Protein AF-A0A7S2BY23-F1 (afdb_monomer_lite)

Secondary structure (DSSP, 8-state):
-HHHHHHHHHHHHHHHHHHHHHHTS-HHHHHHHTT-HHHHHHHHHHHTSHHHHHHHHHHHHHHHHHHHHHHHHHHHHHH--SSPPHHHHHHHHHHHHHHHHHHHHHHHHHHHHHHTT-HHHHHHHHHHHHHHHHHHHHHHHHHHHS-TTGGGSHHHHHHHHHHHHHHHHHHHHHHHHH-HHHHHHHHHHHHHHHHHHHHHHHHHHHHHHHHHH-

Radius of gyration: 22.42 Å; chains: 1; bounding box: 50×39×71 Å

Sequence (214 aa):
NHTRDILLSRLSKLFDRMLPLIIQLPNLDIETTTDFSIVKTVIDSKLKEPLATLTVFLDIIASMVLLISFTVASTLMVSTHGKLSTYETLLVVIATFCNTYRLVREVLQAVAMYKMHLFEEWLIQNMLDVLSITTMFVWAEFATTYTSEQRQLKTYRILVVAATFLSWMTTIMLVRVLNKQFALFVMALLKIIEDLKYFLFVLILFMLMFGNAF

pLDDT: mean 75.9, std 16.11, range [42.0, 95.88]

Structure (mmCIF, N/CA/C/O backbone):
data_AF-A0A7S2BY23-F1
#
_entry.id   AF-A0A7S2BY23-F1
#
loop_
_atom_site.group_PDB
_atom_site.id
_atom_site.type_symbol
_atom_site.label_atom_id
_atom_site.label_alt_id
_atom_site.label_comp_id
_atom_site.label_asym_id
_atom_site.label_entity_id
_atom_site.label_seq_id
_atom_site.pdbx_PDB_ins_code
_atom_site.Cartn_x
_atom_site.Cartn_y
_atom_site.Cartn_z
_atom_site.occupancy
_atom_site.B_iso_or_equiv
_atom_site.auth_seq_id
_atom_site.auth_comp_id
_atom_site.auth_asym_id
_atom_site.auth_atom_id
_atom_site.pdbx_PDB_model_num
ATOM 1 N N . ASN A 1 1 ? -13.073 17.807 40.232 1.00 53.81 1 ASN A N 1
ATOM 2 C CA . ASN A 1 1 ? -12.075 17.265 39.281 1.00 53.81 1 ASN A CA 1
ATOM 3 C C . ASN A 1 1 ? -11.627 15.855 39.631 1.00 53.81 1 ASN A C 1
ATOM 5 O O . ASN A 1 1 ? -11.883 14.975 38.828 1.00 53.81 1 ASN A O 1
ATOM 9 N N . HIS A 1 2 ? -11.136 15.578 40.842 1.00 48.09 2 HIS A N 1
ATOM 10 C CA . HIS A 1 2 ? -10.595 14.254 41.190 1.00 48.09 2 HIS A CA 1
ATOM 11 C C . HIS A 1 2 ? -11.563 13.057 41.007 1.00 48.09 2 HIS A C 1
ATOM 13 O O . HIS A 1 2 ? -11.174 12.010 40.498 1.00 48.09 2 HIS A O 1
ATOM 19 N N . THR A 1 3 ? -12.850 13.219 41.330 1.00 50.47 3 THR A N 1
ATOM 20 C CA . THR A 1 3 ? -13.882 12.173 41.171 1.00 50.47 3 THR A CA 1
ATOM 21 C C . THR A 1 3 ? -14.214 11.867 39.706 1.00 50.47 3 THR A C 1
ATOM 23 O O . THR A 1 3 ? -14.548 10.734 39.364 1.00 50.47 3 THR A O 1
ATOM 26 N N . ARG A 1 4 ? -14.092 12.871 38.827 1.00 50.81 4 ARG A N 1
ATOM 27 C CA . ARG A 1 4 ? -14.321 12.744 37.381 1.00 50.81 4 ARG A CA 1
ATOM 28 C C . ARG A 1 4 ? -13.184 11.964 36.717 1.00 50.81 4 ARG A C 1
ATOM 30 O O . ARG A 1 4 ? -13.457 11.123 35.869 1.00 50.81 4 ARG A O 1
ATOM 37 N N . ASP A 1 5 ? -11.949 12.166 37.166 1.00 55.88 5 ASP A N 1
ATOM 38 C CA . ASP A 1 5 ? -10.774 11.456 36.643 1.00 55.88 5 ASP A CA 1
ATOM 39 C C . ASP A 1 5 ? -10.764 9.974 37.057 1.00 55.88 5 ASP A C 1
ATOM 41 O O . ASP A 1 5 ? -10.403 9.097 36.273 1.00 55.88 5 ASP A O 1
ATOM 45 N N . ILE A 1 6 ? -11.248 9.663 38.265 1.00 63.84 6 ILE A N 1
ATOM 46 C CA . ILE A 1 6 ? -11.412 8.278 38.739 1.00 63.84 6 ILE A CA 1
ATOM 47 C C . ILE A 1 6 ? -12.522 7.556 37.961 1.00 63.84 6 ILE A C 1
ATOM 49 O O . ILE A 1 6 ? -12.368 6.386 37.605 1.00 63.84 6 ILE A O 1
ATOM 53 N N . LEU A 1 7 ? -13.629 8.246 37.673 1.00 58.34 7 LEU A N 1
ATOM 54 C CA . LEU A 1 7 ? -14.704 7.711 36.835 1.00 58.34 7 LEU A CA 1
ATOM 55 C C . LEU A 1 7 ? -14.231 7.475 35.401 1.00 58.34 7 LEU A C 1
ATOM 57 O O . LEU A 1 7 ? -14.490 6.404 34.864 1.00 58.34 7 LEU A O 1
ATOM 61 N N . LEU A 1 8 ? -13.485 8.416 34.815 1.00 53.53 8 LEU A N 1
ATOM 62 C CA . LEU A 1 8 ? -12.905 8.275 33.478 1.00 53.53 8 LEU A CA 1
ATOM 63 C C . LEU A 1 8 ? -11.892 7.130 33.401 1.00 53.53 8 LEU A C 1
ATOM 65 O O . LEU A 1 8 ? -11.904 6.392 32.423 1.00 53.53 8 LEU A O 1
ATOM 69 N N . SER A 1 9 ? -11.067 6.908 34.430 1.00 58.88 9 SER A N 1
ATOM 70 C CA . SER A 1 9 ? -10.118 5.783 34.420 1.00 58.88 9 SER A CA 1
ATOM 71 C C . SER A 1 9 ? -10.810 4.424 34.585 1.00 58.88 9 SER A C 1
ATOM 73 O O . SER A 1 9 ? -10.415 3.447 33.946 1.00 58.88 9 SER A O 1
ATOM 75 N N . ARG A 1 10 ? -11.883 4.349 35.387 1.00 62.62 10 ARG A N 1
ATOM 76 C CA . ARG A 1 10 ? -12.713 3.138 35.509 1.00 62.62 10 ARG A CA 1
ATOM 77 C C . ARG A 1 10 ? -13.508 2.860 34.236 1.00 62.62 10 ARG A C 1
ATOM 79 O O . ARG A 1 10 ? -13.567 1.709 33.818 1.00 62.62 10 ARG A O 1
ATOM 86 N N . LEU A 1 11 ? -14.067 3.897 33.610 1.00 56.53 11 LEU A N 1
ATOM 87 C CA . LEU A 1 11 ? -14.742 3.807 32.314 1.00 56.53 11 LEU A CA 1
ATOM 88 C C . LEU A 1 11 ? -13.774 3.413 31.205 1.00 56.53 11 LEU A C 1
ATOM 90 O O . LEU A 1 11 ? -14.122 2.559 30.411 1.00 56.53 11 LEU A O 1
ATOM 94 N N . SER A 1 12 ? -12.557 3.957 31.194 1.00 56.94 12 SER A N 1
ATOM 95 C CA . SER A 1 12 ? -11.496 3.572 30.260 1.00 56.94 12 SER A CA 1
ATOM 96 C C . SER A 1 12 ? -11.160 2.084 30.386 1.00 56.94 12 SER A C 1
ATOM 98 O O . SER A 1 12 ? -11.221 1.362 29.401 1.00 56.94 12 SER A O 1
ATOM 100 N N . LYS A 1 13 ? -10.954 1.576 31.611 1.00 64.31 13 LYS A N 1
ATOM 101 C CA . LYS A 1 13 ? -10.717 0.138 31.845 1.00 64.31 13 LYS A CA 1
ATOM 102 C C . LYS A 1 13 ? -11.905 -0.746 31.465 1.00 64.31 13 LYS A C 1
ATOM 104 O O . LYS A 1 13 ? -11.706 -1.861 30.993 1.00 64.31 13 LYS A O 1
ATOM 109 N N . LEU A 1 14 ? -13.132 -0.284 31.701 1.00 60.44 14 LEU A N 1
ATOM 110 C CA . LEU A 1 14 ? -14.344 -0.983 31.267 1.00 60.44 14 LEU A CA 1
ATOM 111 C C . LEU A 1 14 ? -14.477 -0.961 29.743 1.00 60.44 14 LEU A C 1
ATOM 113 O O . LEU A 1 14 ? -14.855 -1.969 29.164 1.00 60.44 14 LEU A O 1
ATOM 117 N N . PHE A 1 15 ? -14.125 0.149 29.099 1.00 60.91 15 PHE A N 1
ATOM 118 C CA . PHE A 1 15 ? -14.150 0.305 27.652 1.00 60.91 15 PHE A CA 1
ATOM 119 C C . PHE A 1 15 ? -13.082 -0.552 26.981 1.00 60.91 15 PHE A C 1
ATOM 121 O O . PHE A 1 15 ? -13.408 -1.245 26.035 1.00 60.91 15 PHE A O 1
ATOM 128 N N . ASP A 1 16 ? -11.864 -0.625 27.521 1.00 58.56 16 ASP A N 1
ATOM 129 C CA . ASP A 1 16 ? -10.826 -1.551 27.047 1.00 58.56 16 ASP A CA 1
ATOM 130 C C . ASP A 1 16 ? -11.302 -3.019 27.152 1.00 58.56 16 ASP A C 1
ATOM 132 O O . ASP A 1 16 ? -10.957 -3.856 26.323 1.00 58.56 16 ASP A O 1
ATOM 136 N N . ARG A 1 17 ? -12.159 -3.330 28.139 1.00 57.03 17 ARG A N 1
ATOM 137 C CA . ARG A 1 17 ? -12.796 -4.649 28.305 1.00 57.03 17 ARG A CA 1
ATOM 138 C C . ARG A 1 17 ? -13.983 -4.884 27.365 1.00 57.03 17 ARG A C 1
ATOM 140 O O . ARG A 1 17 ? -14.282 -6.032 27.055 1.00 57.03 17 ARG A O 1
ATOM 147 N N . MET A 1 18 ? -14.670 -3.819 26.955 1.00 52.53 18 MET A N 1
ATOM 148 C CA . MET A 1 18 ? -15.825 -3.846 26.048 1.00 52.53 18 MET A CA 1
ATOM 149 C C . MET A 1 18 ? -15.437 -3.624 24.583 1.00 52.53 18 MET A C 1
ATOM 151 O O . MET A 1 18 ? -16.233 -3.923 23.703 1.00 52.53 18 MET A O 1
ATOM 155 N N . LEU A 1 19 ? -14.221 -3.149 24.307 1.00 53.38 19 LEU A N 1
ATOM 156 C CA . LEU A 1 19 ? -13.687 -2.905 22.969 1.00 53.38 19 LEU A CA 1
ATOM 157 C C . LEU A 1 19 ? -13.833 -4.127 22.047 1.00 53.38 19 LEU A C 1
ATOM 159 O O . LEU A 1 19 ? -14.316 -3.948 20.932 1.00 53.38 19 LEU A O 1
ATOM 163 N N . PRO A 1 20 ? -13.517 -5.361 22.498 1.00 49.81 20 PRO A N 1
ATOM 164 C CA . PRO A 1 20 ? -13.696 -6.555 21.675 1.00 49.81 20 PRO A CA 1
ATOM 165 C C . PRO A 1 20 ? -15.163 -6.785 21.300 1.00 49.81 20 PRO A C 1
ATOM 167 O O . PRO A 1 20 ? -15.467 -7.139 20.169 1.00 49.81 20 PRO A O 1
ATOM 170 N N . LEU A 1 21 ? -16.080 -6.517 22.236 1.00 50.97 21 LEU A N 1
ATOM 171 C CA . LEU A 1 21 ? -17.521 -6.682 22.039 1.00 50.97 21 LEU A CA 1
ATOM 172 C C . LEU A 1 21 ? -18.092 -5.611 21.101 1.00 50.97 21 LEU A C 1
ATOM 174 O O . LEU A 1 21 ? -18.963 -5.919 20.299 1.00 50.97 21 LEU A O 1
ATOM 178 N N . ILE A 1 22 ? -17.587 -4.373 21.176 1.00 54.81 22 ILE A N 1
ATOM 179 C CA . ILE A 1 22 ? -17.991 -3.253 20.309 1.00 54.81 22 ILE A CA 1
ATOM 180 C C . ILE A 1 22 ? -17.507 -3.462 18.868 1.00 54.81 22 ILE A C 1
ATOM 182 O O . ILE A 1 22 ? -18.231 -3.149 17.930 1.00 54.81 22 ILE A O 1
ATOM 186 N N . ILE A 1 23 ? -16.307 -4.020 18.683 1.00 49.91 23 ILE A N 1
ATOM 187 C CA . ILE A 1 23 ? -15.743 -4.319 17.356 1.00 49.91 23 ILE A CA 1
ATOM 188 C C . ILE A 1 23 ? -16.502 -5.464 16.662 1.00 49.91 23 ILE A C 1
ATOM 190 O O . ILE A 1 23 ? -16.568 -5.495 15.435 1.00 49.91 23 ILE A O 1
ATOM 194 N N . GLN A 1 24 ? -17.111 -6.370 17.433 1.00 50.22 24 GLN A N 1
ATOM 195 C CA . GLN A 1 24 ? -17.927 -7.476 16.920 1.00 50.22 24 GLN A CA 1
ATOM 196 C C . GLN A 1 24 ? -19.373 -7.084 16.572 1.00 50.22 24 GLN A C 1
ATOM 198 O O . GLN A 1 24 ? -20.107 -7.911 16.026 1.00 50.22 24 GLN A O 1
ATOM 203 N N . LEU A 1 25 ? -19.807 -5.848 16.853 1.00 48.41 25 LEU A N 1
ATOM 204 C CA . LEU A 1 25 ? -21.131 -5.393 16.431 1.00 48.41 25 LEU A CA 1
ATOM 205 C C . LEU A 1 25 ? -21.171 -5.180 14.905 1.00 48.41 25 LEU A C 1
ATOM 207 O O . LEU A 1 25 ? -20.254 -4.585 14.334 1.00 48.41 25 LEU A O 1
ATOM 211 N N . PRO A 1 26 ? -22.232 -5.646 14.221 1.00 44.97 26 PRO A N 1
ATOM 212 C CA . PRO A 1 26 ? -22.383 -5.464 12.782 1.00 44.97 26 PRO A CA 1
ATOM 213 C C . PRO A 1 26 ? -22.373 -3.974 12.413 1.00 44.97 26 PRO A C 1
ATOM 215 O O . PRO A 1 26 ? -22.883 -3.139 13.154 1.00 44.97 26 PRO A O 1
ATOM 218 N N . ASN A 1 27 ? -21.837 -3.641 11.231 1.00 48.88 27 ASN A N 1
ATOM 219 C CA . ASN A 1 27 ? -21.645 -2.262 10.740 1.00 48.88 27 ASN A CA 1
ATOM 220 C C . ASN A 1 27 ? -22.889 -1.350 10.834 1.00 48.88 27 ASN A C 1
ATOM 222 O O . ASN A 1 27 ? -22.736 -0.132 10.847 1.00 48.88 27 ASN A O 1
ATOM 226 N N . LEU A 1 28 ? -24.099 -1.921 10.898 1.00 42.00 28 LEU A N 1
ATOM 227 C CA . LEU A 1 28 ? -25.357 -1.187 11.069 1.00 42.00 28 LEU A CA 1
ATOM 228 C C . LEU A 1 28 ? -25.536 -0.614 12.491 1.00 42.00 28 LEU A C 1
ATOM 230 O O . LEU A 1 28 ? -26.152 0.434 12.645 1.00 42.00 28 LEU A O 1
ATOM 234 N N . ASP A 1 29 ? -24.975 -1.271 13.512 1.00 45.56 29 ASP A N 1
ATOM 235 C CA . ASP A 1 29 ? -25.123 -0.881 14.921 1.00 45.56 29 ASP A CA 1
ATOM 236 C C . ASP A 1 29 ? -24.023 0.073 15.413 1.00 45.56 29 ASP A C 1
ATOM 238 O O . ASP A 1 29 ? -24.106 0.630 16.512 1.00 45.56 29 ASP A O 1
ATOM 242 N N . ILE A 1 30 ? -22.983 0.295 14.604 1.00 49.16 30 ILE A N 1
ATOM 243 C CA . ILE A 1 30 ? -21.908 1.251 14.906 1.00 49.16 30 ILE A CA 1
ATOM 244 C C . ILE A 1 30 ? -22.425 2.694 14.771 1.00 49.16 30 ILE A C 1
ATOM 246 O O . ILE A 1 30 ? -22.079 3.545 15.591 1.00 49.16 30 ILE A O 1
ATOM 250 N N . GLU A 1 31 ? -23.313 2.968 13.806 1.00 44.03 31 GLU A N 1
ATOM 251 C CA . GLU A 1 31 ? -23.972 4.279 13.680 1.00 44.03 31 GLU A CA 1
ATOM 252 C C . GLU A 1 31 ? -24.887 4.574 14.882 1.00 44.03 31 GLU A C 1
ATOM 254 O O . GLU A 1 31 ? -24.813 5.664 15.452 1.00 44.03 31 GLU A O 1
ATOM 259 N N . THR A 1 32 ? -25.663 3.594 15.355 1.00 43.28 32 THR A N 1
ATOM 260 C CA . THR A 1 32 ? -26.543 3.740 16.533 1.00 43.28 32 THR A CA 1
ATOM 261 C C . THR A 1 32 ? -25.789 3.745 17.866 1.00 43.28 32 THR A C 1
ATOM 263 O O . THR A 1 32 ? -26.234 4.392 18.814 1.00 43.28 32 THR A O 1
ATOM 266 N N . THR A 1 33 ? -24.621 3.102 17.975 1.00 45.06 33 THR A N 1
ATOM 267 C CA . THR A 1 33 ? -23.793 3.175 19.198 1.00 45.06 33 THR A CA 1
ATOM 268 C C . THR A 1 33 ? -22.959 4.456 19.296 1.00 45.06 33 THR A C 1
ATOM 270 O O . THR A 1 33 ? -22.657 4.893 20.411 1.00 45.06 33 THR A O 1
ATOM 273 N N . THR A 1 34 ? -22.652 5.130 18.178 1.00 43.94 34 THR A N 1
ATOM 274 C CA . THR A 1 34 ? -22.020 6.465 18.202 1.00 43.94 34 THR A CA 1
ATOM 275 C C . THR A 1 34 ? -22.912 7.594 18.732 1.00 43.94 34 THR A C 1
ATOM 277 O O . THR A 1 34 ? -22.383 8.649 19.096 1.00 43.94 34 THR A O 1
ATOM 280 N N . ASP A 1 35 ? -24.225 7.374 18.849 1.00 46.72 35 ASP A N 1
ATOM 281 C CA . ASP A 1 35 ? -25.165 8.326 19.462 1.00 46.72 35 ASP A CA 1
ATOM 282 C C . ASP A 1 35 ? -25.111 8.334 20.999 1.00 46.72 35 ASP A C 1
ATOM 284 O O . ASP A 1 35 ? -25.568 9.284 21.644 1.00 46.72 35 ASP A O 1
ATOM 288 N N . PHE A 1 36 ? -24.471 7.340 21.626 1.00 52.97 36 PHE A N 1
ATOM 289 C CA . PHE A 1 36 ? -24.195 7.410 23.055 1.00 52.97 36 PHE A CA 1
ATOM 290 C C . PHE A 1 36 ? -23.077 8.425 23.312 1.00 52.97 36 PHE A C 1
ATOM 292 O O . PHE A 1 36 ? -21.893 8.164 23.086 1.00 52.97 36 PHE A O 1
ATOM 299 N N . SER A 1 37 ? -23.451 9.586 23.858 1.00 49.34 37 SER A N 1
ATOM 300 C CA . SER A 1 37 ? -22.538 10.683 24.222 1.00 49.34 37 SER A CA 1
ATOM 301 C C . SER A 1 37 ? -21.318 10.223 25.033 1.00 49.34 37 SER A C 1
ATOM 303 O O . SER A 1 37 ? -20.237 10.798 24.910 1.00 49.34 37 SER A O 1
ATOM 305 N N . ILE A 1 38 ? -21.458 9.147 25.810 1.00 51.66 38 ILE A N 1
ATOM 306 C CA . ILE A 1 38 ? -20.394 8.522 26.603 1.00 51.66 38 ILE A CA 1
ATOM 307 C C . ILE A 1 38 ? -19.353 7.835 25.709 1.00 51.66 38 ILE A C 1
ATOM 309 O O . ILE A 1 38 ? -18.160 8.060 25.898 1.00 51.66 38 ILE A O 1
ATOM 313 N N . VAL A 1 39 ? -19.777 7.060 24.706 1.00 52.53 39 VAL A N 1
ATOM 314 C CA . VAL A 1 39 ? -18.877 6.394 23.746 1.00 52.53 39 VAL A CA 1
ATOM 315 C C . VAL A 1 39 ? -18.133 7.442 22.924 1.00 5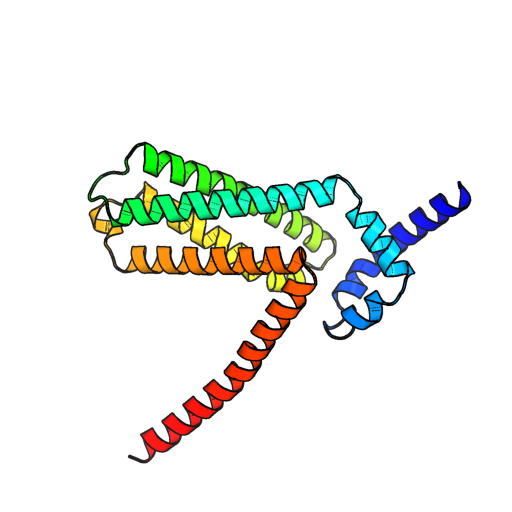2.53 39 VAL A C 1
ATOM 317 O O . VAL A 1 39 ? -16.914 7.373 22.807 1.00 52.53 39 VAL A O 1
ATOM 320 N N . LYS A 1 40 ? -18.832 8.489 22.470 1.00 49.16 40 LYS A N 1
ATOM 321 C CA . LYS A 1 40 ? -18.216 9.635 21.790 1.00 49.16 40 LYS A CA 1
ATOM 322 C C . LYS A 1 40 ? -17.179 10.346 22.666 1.00 49.16 40 LYS A C 1
ATOM 324 O O . LYS A 1 40 ? -16.096 10.647 22.187 1.00 49.16 40 LYS A O 1
ATOM 329 N N . THR A 1 41 ? -17.459 10.548 23.956 1.00 50.78 41 THR A N 1
ATOM 330 C CA . THR A 1 41 ? -16.516 11.197 24.888 1.00 50.78 41 THR A CA 1
ATOM 331 C C . THR A 1 41 ? -15.282 10.330 25.164 1.00 50.78 41 THR A C 1
ATOM 333 O O . THR A 1 41 ? -14.186 10.862 25.321 1.00 50.78 41 THR A O 1
ATOM 336 N N . VAL A 1 42 ? -15.432 9.002 25.207 1.00 54.06 42 VAL A N 1
ATOM 337 C CA . VAL A 1 42 ? -14.317 8.059 25.409 1.00 54.06 42 VAL A CA 1
ATOM 338 C C . VAL A 1 42 ? -13.481 7.899 24.136 1.00 54.06 42 VAL A C 1
ATOM 340 O O . VAL A 1 42 ? -12.254 7.924 24.216 1.00 54.06 42 VAL A O 1
ATOM 343 N N . ILE A 1 43 ? -14.116 7.826 22.963 1.00 54.03 43 ILE A N 1
ATOM 344 C CA . ILE A 1 43 ? -13.430 7.847 21.665 1.00 54.03 43 ILE A CA 1
ATOM 345 C C . ILE A 1 43 ? -12.693 9.177 21.485 1.00 54.03 43 ILE A C 1
ATOM 347 O O . ILE A 1 43 ? -11.504 9.154 21.198 1.00 54.03 43 ILE A O 1
ATOM 351 N N . ASP A 1 44 ? -13.328 10.324 21.752 1.00 49.53 44 ASP A N 1
ATOM 352 C CA . ASP A 1 44 ? -12.684 11.645 21.693 1.00 49.53 44 ASP A CA 1
ATOM 353 C C . ASP A 1 44 ? -11.545 11.778 22.721 1.00 49.53 44 ASP A C 1
ATOM 355 O O . ASP A 1 44 ? -10.551 12.456 22.467 1.00 49.53 44 ASP A O 1
ATOM 359 N N . SER A 1 45 ? -11.663 11.126 23.882 1.00 49.88 45 SER A N 1
ATOM 360 C CA . SER A 1 45 ? -10.609 11.061 24.902 1.00 49.88 45 SER A CA 1
ATOM 361 C C . SER A 1 45 ? -9.401 10.247 24.436 1.00 49.88 45 SER A C 1
ATOM 363 O O . SER A 1 45 ? -8.277 10.647 24.722 1.00 49.88 45 SER A O 1
ATOM 365 N N . LYS A 1 46 ? -9.618 9.121 23.745 1.00 50.03 46 LYS A N 1
ATOM 366 C CA . LYS A 1 46 ? -8.552 8.256 23.212 1.00 50.03 46 LYS A CA 1
ATOM 367 C C . LYS A 1 46 ? -7.960 8.817 21.909 1.00 50.03 46 LYS A C 1
ATOM 369 O O . LYS A 1 46 ? -6.757 8.730 21.710 1.00 50.03 46 LYS A O 1
ATOM 374 N N . LEU A 1 47 ? -8.758 9.474 21.058 1.00 46.31 47 LEU A N 1
ATOM 375 C CA . LEU A 1 47 ? -8.280 10.174 19.854 1.00 46.31 47 LEU A CA 1
ATOM 376 C C . LEU A 1 47 ? -7.416 11.396 20.190 1.00 46.31 47 LEU A C 1
ATOM 378 O O . LEU A 1 47 ? -6.487 11.709 19.450 1.00 46.31 47 LEU A O 1
ATOM 382 N N . LYS A 1 48 ? -7.703 12.084 21.304 1.00 51.00 48 LYS A N 1
ATOM 383 C CA . LYS A 1 48 ? -6.882 13.197 21.811 1.00 51.00 48 LYS A CA 1
ATOM 384 C C . LYS A 1 48 ? -5.544 12.752 22.399 1.00 51.00 48 LYS A C 1
ATOM 386 O O . LYS A 1 48 ? -4.757 13.614 22.794 1.00 51.00 48 LYS A O 1
ATOM 391 N N . GLU A 1 49 ? -5.264 11.450 22.471 1.00 58.34 49 GLU A N 1
ATOM 392 C CA . GLU A 1 49 ? -3.937 10.998 22.859 1.00 58.34 49 GLU A CA 1
ATOM 393 C C . GLU A 1 49 ? -2.931 11.409 21.767 1.00 58.34 49 GLU A C 1
ATOM 395 O O . GLU A 1 49 ? -3.088 11.047 20.595 1.00 58.34 49 GLU A O 1
ATOM 400 N N . PRO A 1 50 ? -1.880 12.173 22.122 1.00 59.47 50 PRO A N 1
ATOM 401 C CA . PRO A 1 50 ? -0.953 12.758 21.152 1.00 59.47 50 PRO A CA 1
ATOM 402 C C . PRO A 1 50 ? -0.234 11.695 20.310 1.00 59.47 50 PRO A C 1
ATOM 404 O O . PRO A 1 50 ? 0.185 11.974 19.190 1.00 59.47 50 PRO A O 1
ATOM 407 N N . LEU A 1 51 ? -0.136 10.466 20.824 1.00 65.44 51 LEU A N 1
ATOM 408 C CA . LEU A 1 51 ? 0.465 9.332 20.130 1.00 65.44 51 LEU A CA 1
ATOM 409 C C . LEU A 1 51 ? -0.404 8.820 18.976 1.00 65.44 51 LEU A C 1
ATOM 411 O O . LEU A 1 51 ? 0.128 8.596 17.895 1.00 65.44 51 LEU A O 1
ATOM 415 N N . ALA A 1 52 ? -1.722 8.699 19.163 1.00 65.62 52 ALA A N 1
ATOM 416 C CA . ALA A 1 52 ? -2.631 8.221 18.117 1.00 65.62 52 ALA A CA 1
ATOM 417 C C . ALA A 1 52 ? -2.749 9.227 16.960 1.00 65.62 52 ALA A C 1
ATOM 419 O O . ALA A 1 52 ? -2.775 8.857 15.787 1.00 65.62 52 ALA A O 1
ATOM 420 N N . THR A 1 53 ? -2.760 10.524 17.279 1.00 67.69 53 THR A N 1
ATOM 421 C CA . THR A 1 53 ? -2.753 11.575 16.251 1.00 67.69 53 THR A CA 1
ATOM 422 C C . THR A 1 53 ? -1.425 11.592 15.484 1.00 67.69 53 THR A C 1
ATOM 424 O O . THR A 1 53 ? -1.418 11.741 14.263 1.00 67.69 53 THR A O 1
ATOM 427 N N . LEU A 1 54 ? -0.297 11.391 16.176 1.00 75.06 54 LEU A N 1
ATOM 428 C CA . LEU A 1 54 ? 1.022 11.328 15.547 1.00 75.06 54 LEU A CA 1
ATOM 429 C C . LEU A 1 54 ? 1.159 10.126 14.605 1.00 75.06 54 LEU A C 1
ATOM 431 O O . LEU A 1 54 ? 1.685 10.291 13.508 1.00 75.06 54 LEU A O 1
ATOM 435 N N . THR A 1 55 ? 0.678 8.939 14.991 1.00 78.75 55 THR A N 1
ATOM 436 C CA . THR A 1 55 ? 0.733 7.750 14.122 1.00 78.75 55 THR A CA 1
ATOM 437 C C . THR A 1 55 ? -0.073 7.956 12.849 1.00 78.75 55 THR A C 1
ATOM 439 O O . THR A 1 55 ? 0.439 7.711 11.764 1.00 78.75 55 THR A O 1
ATOM 442 N N . VAL A 1 56 ? -1.280 8.516 12.958 1.00 80.19 56 VAL A N 1
ATOM 443 C CA . VAL A 1 56 ? -2.114 8.829 11.790 1.00 80.19 56 VAL A CA 1
ATOM 444 C C . VAL A 1 56 ? -1.443 9.868 10.884 1.00 80.19 56 VAL A C 1
ATOM 446 O O . VAL A 1 56 ? -1.464 9.742 9.662 1.00 80.19 56 VAL A O 1
ATOM 449 N N . PHE A 1 57 ? -0.804 10.888 11.460 1.00 80.69 57 PHE A N 1
ATOM 450 C CA . PHE A 1 57 ? -0.077 11.889 10.680 1.00 80.69 57 PHE A CA 1
ATOM 451 C C . PHE A 1 57 ? 1.135 11.291 9.948 1.00 80.69 57 PHE A C 1
ATOM 453 O O . PHE A 1 57 ? 1.353 11.573 8.768 1.00 80.69 57 PHE A O 1
ATOM 460 N N . LEU A 1 58 ? 1.896 10.426 10.624 1.00 85.94 58 LEU A N 1
ATOM 461 C CA . LEU A 1 58 ? 2.999 9.684 10.016 1.00 85.94 58 LEU A CA 1
ATOM 462 C C . LEU A 1 58 ? 2.511 8.747 8.907 1.00 85.94 58 LEU A C 1
ATOM 464 O O . LEU A 1 58 ? 3.164 8.662 7.872 1.00 85.94 58 LEU A O 1
ATOM 468 N N . A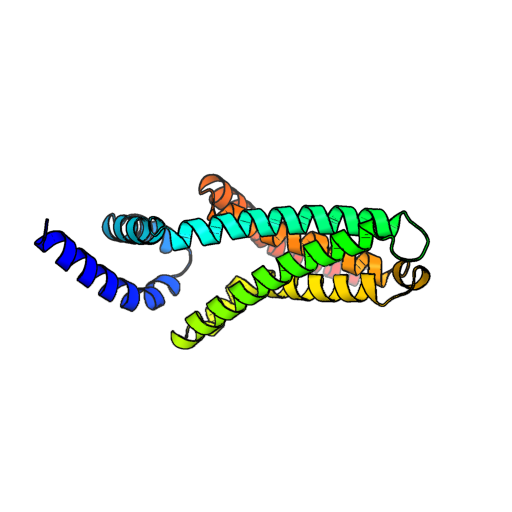SP A 1 59 ? 1.348 8.119 9.071 1.00 87.06 59 ASP A N 1
ATOM 469 C CA . ASP A 1 59 ? 0.739 7.262 8.053 1.00 87.06 59 ASP A CA 1
ATOM 470 C C . ASP A 1 59 ? 0.369 8.034 6.787 1.00 87.06 59 ASP A C 1
ATOM 472 O O . ASP A 1 59 ? 0.603 7.550 5.677 1.00 87.06 59 ASP A O 1
ATOM 476 N N . ILE A 1 60 ? -0.154 9.253 6.934 1.00 86.44 60 ILE A N 1
ATOM 477 C CA . ILE A 1 60 ? -0.442 10.140 5.800 1.00 86.44 60 ILE A CA 1
ATOM 478 C C . ILE A 1 60 ? 0.855 10.495 5.072 1.00 86.44 60 ILE A C 1
ATOM 480 O O . ILE A 1 60 ? 0.935 10.345 3.852 1.00 86.44 60 ILE A O 1
ATOM 484 N N . ILE A 1 61 ? 1.884 10.932 5.805 1.00 88.81 61 ILE A N 1
ATOM 485 C CA . ILE A 1 61 ? 3.174 11.303 5.210 1.00 88.81 61 ILE A CA 1
ATOM 486 C C . ILE A 1 61 ? 3.801 10.100 4.506 1.00 88.81 61 ILE A C 1
ATOM 488 O O . ILE A 1 61 ? 4.189 10.207 3.344 1.00 88.81 61 ILE A O 1
ATOM 492 N N . ALA A 1 62 ? 3.870 8.950 5.177 1.00 91.19 62 ALA A N 1
ATOM 493 C CA . ALA A 1 62 ? 4.446 7.735 4.622 1.00 91.19 62 ALA A CA 1
ATOM 494 C C . ALA A 1 62 ? 3.691 7.278 3.368 1.00 91.19 62 ALA A C 1
ATOM 496 O O . ALA A 1 62 ? 4.328 6.904 2.387 1.00 91.19 62 ALA A O 1
ATOM 497 N N . SER A 1 63 ? 2.357 7.361 3.361 1.00 90.25 63 SER A N 1
ATOM 498 C CA . SER A 1 63 ? 1.534 6.998 2.199 1.00 90.25 63 SER A CA 1
ATOM 499 C C . SER A 1 63 ? 1.760 7.941 1.016 1.00 90.25 63 SER A C 1
ATOM 501 O O . SER A 1 63 ? 1.927 7.479 -0.111 1.00 90.25 63 SER A O 1
ATOM 503 N N . MET A 1 64 ? 1.840 9.252 1.261 1.00 89.88 64 MET A N 1
ATOM 504 C CA . MET A 1 64 ? 2.103 10.246 0.214 1.00 89.88 64 MET A CA 1
ATOM 505 C C . MET A 1 64 ? 3.512 10.103 -0.365 1.00 89.88 64 MET A C 1
ATOM 507 O O . MET A 1 64 ? 3.682 10.081 -1.584 1.00 89.88 64 MET A O 1
ATOM 511 N N . VAL A 1 65 ? 4.527 9.958 0.492 1.00 93.56 65 VAL A N 1
ATOM 512 C CA . VAL A 1 65 ? 5.919 9.760 0.061 1.00 93.56 65 VAL A CA 1
ATOM 513 C C . VAL A 1 65 ? 6.062 8.448 -0.708 1.00 93.56 65 VAL A C 1
ATOM 515 O O . VAL A 1 65 ? 6.703 8.436 -1.760 1.00 93.56 65 VAL A O 1
ATOM 518 N N . LEU A 1 66 ? 5.428 7.366 -0.245 1.00 93.50 66 LEU A N 1
ATOM 519 C CA . LEU A 1 66 ? 5.403 6.082 -0.944 1.00 93.50 66 LEU A CA 1
ATOM 520 C C . LEU A 1 66 ? 4.775 6.225 -2.333 1.00 93.50 66 LEU A C 1
ATOM 522 O O . LEU A 1 66 ? 5.403 5.840 -3.311 1.00 93.50 66 LEU A O 1
ATOM 526 N N . LEU A 1 67 ? 3.583 6.821 -2.437 1.00 92.00 67 LEU A N 1
ATOM 527 C CA . LEU A 1 67 ? 2.894 7.007 -3.716 1.00 92.00 67 LEU A CA 1
ATOM 528 C C . LEU A 1 67 ? 3.721 7.833 -4.702 1.00 92.00 67 LEU A C 1
ATOM 530 O O . LEU A 1 67 ? 3.860 7.435 -5.858 1.00 92.00 67 LEU A O 1
ATOM 534 N N . ILE A 1 68 ? 4.287 8.960 -4.260 1.00 91.50 68 ILE A N 1
ATOM 535 C CA . ILE A 1 68 ? 5.093 9.835 -5.120 1.00 91.50 68 ILE A CA 1
ATOM 536 C C . ILE A 1 68 ? 6.356 9.102 -5.579 1.00 91.50 68 ILE A C 1
ATOM 538 O O . ILE A 1 68 ? 6.617 9.023 -6.778 1.00 91.50 68 ILE A O 1
ATOM 542 N N . SER A 1 69 ? 7.120 8.535 -4.642 1.00 93.56 69 SER A N 1
ATOM 543 C CA . SER A 1 69 ? 8.382 7.859 -4.961 1.00 93.56 69 SER A CA 1
ATOM 544 C C . SER A 1 69 ? 8.174 6.655 -5.878 1.00 93.56 69 SER A C 1
ATOM 546 O O . SER A 1 69 ? 8.867 6.537 -6.887 1.00 93.56 69 SER A O 1
ATOM 548 N N . PHE A 1 70 ? 7.171 5.820 -5.600 1.00 93.00 70 PHE A N 1
ATOM 549 C CA . PHE A 1 70 ? 6.801 4.682 -6.437 1.00 93.00 70 PHE A CA 1
ATOM 550 C C . PHE A 1 70 ? 6.327 5.107 -7.833 1.00 93.00 70 PHE A C 1
ATOM 552 O O . PHE A 1 70 ? 6.773 4.542 -8.833 1.00 93.00 70 PHE A O 1
ATOM 559 N N . THR A 1 71 ? 5.443 6.104 -7.933 1.00 90.38 71 THR A N 1
ATOM 560 C CA . THR A 1 71 ? 4.880 6.532 -9.226 1.00 90.38 71 THR A CA 1
ATOM 561 C C . THR A 1 71 ? 5.963 7.133 -10.115 1.00 90.38 71 THR A C 1
ATOM 563 O O . THR A 1 71 ? 6.054 6.803 -11.297 1.00 90.38 71 THR A O 1
ATOM 566 N N . VAL A 1 72 ? 6.831 7.974 -9.545 1.00 90.62 72 VAL A N 1
ATOM 567 C CA . VAL A 1 72 ? 7.953 8.560 -10.285 1.00 90.62 72 VAL A CA 1
ATOM 568 C C . VAL A 1 72 ? 8.952 7.472 -10.682 1.00 90.62 72 VAL A C 1
ATOM 570 O O . VAL A 1 72 ? 9.329 7.406 -11.849 1.00 90.62 72 VAL A O 1
ATOM 573 N N . ALA A 1 73 ? 9.329 6.575 -9.763 1.00 90.06 73 ALA A N 1
ATOM 574 C CA . ALA A 1 73 ? 10.265 5.489 -10.055 1.00 90.06 73 ALA A CA 1
ATOM 575 C C . ALA A 1 73 ? 9.744 4.558 -11.156 1.00 90.06 73 ALA A C 1
ATOM 577 O O . ALA A 1 73 ? 10.460 4.281 -12.112 1.00 90.06 73 ALA A O 1
ATOM 578 N N . SER A 1 74 ? 8.494 4.105 -11.054 1.00 88.06 74 SER A N 1
ATOM 579 C CA . SER A 1 74 ? 7.885 3.209 -12.043 1.00 88.06 74 SER A CA 1
ATOM 580 C C . SER A 1 74 ? 7.739 3.871 -13.415 1.00 88.06 74 SER A C 1
ATOM 582 O O . SER A 1 74 ? 8.038 3.240 -14.426 1.00 88.06 74 SER A O 1
ATOM 584 N N . THR A 1 75 ? 7.358 5.150 -13.467 1.00 87.00 75 THR A N 1
ATOM 585 C CA . THR A 1 75 ? 7.259 5.902 -14.730 1.00 87.00 75 THR A CA 1
ATOM 586 C C . THR A 1 75 ? 8.629 6.069 -15.385 1.00 87.00 75 THR A C 1
ATOM 588 O O . THR A 1 75 ? 8.777 5.828 -16.586 1.00 87.00 75 THR A O 1
ATOM 591 N N . LEU A 1 76 ? 9.649 6.429 -14.598 1.00 85.88 76 LEU A N 1
ATOM 592 C CA . LEU A 1 76 ? 11.020 6.537 -15.086 1.00 85.88 76 LEU A CA 1
ATOM 593 C C . LEU A 1 76 ? 11.505 5.191 -15.620 1.00 85.88 76 LEU A C 1
ATOM 595 O O . LEU A 1 76 ? 11.799 5.113 -16.802 1.00 85.88 76 LEU A O 1
ATOM 599 N N . MET A 1 77 ? 11.410 4.114 -14.842 1.00 83.75 77 MET A N 1
ATOM 600 C CA . MET A 1 77 ? 11.861 2.776 -15.254 1.00 83.75 77 MET A CA 1
ATOM 601 C C . MET A 1 77 ? 11.171 2.220 -16.506 1.00 83.75 77 MET A C 1
ATOM 603 O O . MET A 1 77 ? 11.736 1.368 -17.190 1.00 83.75 77 MET A O 1
ATOM 607 N N . VAL A 1 78 ? 9.942 2.652 -16.801 1.00 78.56 78 VAL A N 1
ATOM 608 C CA . VAL A 1 78 ? 9.239 2.280 -18.040 1.00 78.56 78 VAL A CA 1
ATOM 609 C C . VAL A 1 78 ? 9.764 3.074 -19.243 1.00 78.56 78 VAL A C 1
ATOM 611 O O . VAL A 1 78 ? 9.773 2.550 -20.359 1.00 78.56 78 VAL A O 1
ATOM 614 N N . SER A 1 79 ? 10.198 4.317 -19.026 1.00 76.25 79 SER A N 1
ATOM 615 C CA . SER A 1 79 ? 10.670 5.239 -20.069 1.00 76.25 79 SER A CA 1
ATOM 616 C C . SER A 1 79 ? 12.177 5.163 -20.337 1.00 76.25 79 SER A C 1
ATOM 618 O O . SER A 1 79 ? 12.603 5.378 -21.470 1.00 76.25 79 SER A O 1
ATOM 620 N N . THR A 1 80 ? 12.991 4.831 -19.336 1.00 71.12 80 THR A N 1
ATOM 621 C CA . THR A 1 80 ? 14.445 4.696 -19.453 1.00 71.12 80 THR A CA 1
ATOM 622 C C . THR A 1 80 ? 14.825 3.258 -19.799 1.00 71.12 80 THR A C 1
ATOM 624 O O . THR A 1 80 ? 14.461 2.283 -19.141 1.00 71.12 80 THR A O 1
ATOM 627 N N . HIS A 1 81 ? 15.595 3.100 -20.874 1.00 67.44 81 HIS A N 1
ATOM 628 C CA . HIS A 1 81 ? 16.114 1.803 -21.294 1.00 67.44 81 HIS A CA 1
ATOM 629 C C . HIS A 1 81 ? 17.542 1.637 -20.774 1.00 67.44 81 HIS A C 1
ATOM 631 O O . HIS A 1 81 ? 18.483 2.185 -21.341 1.00 67.44 81 HIS A O 1
ATOM 637 N N . GLY A 1 82 ? 17.715 0.897 -19.675 1.00 66.56 82 GLY A N 1
ATOM 638 C CA . GLY A 1 82 ? 19.047 0.606 -19.145 1.00 66.56 82 GLY A CA 1
ATOM 639 C C . GLY A 1 82 ? 19.081 0.237 -17.665 1.00 66.56 82 GLY A C 1
ATOM 640 O O . GLY A 1 82 ? 18.058 -0.068 -17.047 1.00 66.56 82 GLY A O 1
ATOM 641 N N . LYS A 1 83 ? 20.296 0.223 -17.103 1.00 73.62 83 LYS A N 1
ATOM 642 C CA . LYS A 1 83 ? 20.524 0.045 -15.659 1.00 73.62 83 LYS A CA 1
ATOM 643 C C . LYS A 1 83 ? 19.824 1.160 -14.879 1.00 73.62 83 LYS A C 1
ATOM 645 O O . LYS A 1 83 ? 19.713 2.270 -15.392 1.00 73.62 83 LYS A O 1
ATOM 650 N N . LEU A 1 84 ? 19.405 0.860 -13.646 1.00 78.25 84 LEU A N 1
ATOM 651 C CA . LEU A 1 84 ? 18.851 1.879 -12.758 1.00 78.25 84 LEU A CA 1
ATOM 652 C C . LEU A 1 84 ? 19.838 3.038 -12.618 1.00 78.25 84 LEU A C 1
ATOM 654 O O . LEU A 1 84 ? 21.004 2.845 -12.268 1.00 78.25 84 LEU A O 1
ATOM 658 N N . SER A 1 85 ? 19.345 4.242 -12.855 1.00 84.38 85 SER A N 1
ATOM 659 C CA . SER A 1 85 ? 20.024 5.469 -12.477 1.00 84.38 85 SER A CA 1
ATOM 660 C C . SER A 1 85 ? 20.105 5.593 -10.951 1.00 84.38 85 SER A C 1
ATOM 662 O O . SER A 1 85 ? 19.316 5.012 -10.195 1.00 84.38 85 SER A O 1
ATOM 664 N N . THR A 1 86 ? 21.045 6.411 -10.475 1.00 86.88 86 THR A N 1
ATOM 665 C CA . THR A 1 86 ? 21.171 6.747 -9.048 1.00 86.88 86 THR A CA 1
ATOM 666 C C . THR A 1 86 ? 19.874 7.341 -8.494 1.00 86.88 86 THR A C 1
ATOM 668 O O . THR A 1 86 ? 19.497 7.053 -7.361 1.00 86.88 86 THR A O 1
ATOM 671 N N . TYR A 1 87 ? 19.163 8.129 -9.307 1.00 88.25 87 TYR A N 1
ATOM 672 C CA . TYR A 1 87 ? 17.899 8.750 -8.919 1.00 88.25 87 TYR A CA 1
ATOM 673 C C . TYR A 1 87 ? 16.770 7.722 -8.764 1.00 88.25 87 TYR A C 1
ATOM 675 O O . TYR A 1 87 ? 16.097 7.707 -7.738 1.00 88.25 87 TYR A O 1
ATOM 683 N N . GLU A 1 88 ? 16.604 6.808 -9.724 1.00 88.81 88 GLU A N 1
ATOM 684 C CA . GLU A 1 88 ? 15.622 5.717 -9.620 1.00 88.81 88 GLU A CA 1
ATOM 685 C C . GLU A 1 88 ? 15.913 4.817 -8.415 1.00 88.81 88 GLU A C 1
ATOM 687 O O . GLU A 1 88 ? 14.997 4.439 -7.690 1.00 88.81 88 GLU A O 1
ATOM 692 N N . THR A 1 89 ? 17.192 4.528 -8.157 1.00 89.81 89 THR A N 1
ATOM 693 C CA . THR A 1 89 ? 17.613 3.727 -6.997 1.00 89.81 89 THR A CA 1
ATOM 694 C C . THR A 1 89 ? 17.235 4.417 -5.692 1.00 89.81 89 THR A C 1
ATOM 696 O O . THR A 1 89 ? 16.664 3.788 -4.803 1.00 89.81 89 THR A O 1
ATOM 699 N N . LEU A 1 90 ? 17.493 5.723 -5.586 1.00 92.81 90 LEU A N 1
ATOM 700 C CA . LEU A 1 90 ? 17.115 6.514 -4.419 1.00 92.81 90 LEU A CA 1
ATOM 701 C C . LEU A 1 90 ? 15.598 6.480 -4.181 1.00 92.81 90 LEU A C 1
ATOM 703 O O . LEU A 1 90 ? 15.164 6.291 -3.047 1.00 92.81 90 LEU A O 1
ATOM 707 N N . LEU A 1 91 ? 14.792 6.612 -5.238 1.00 93.38 91 LEU A N 1
ATOM 708 C CA . LEU A 1 91 ? 13.334 6.547 -5.125 1.00 93.38 91 LEU A CA 1
ATOM 709 C C . LEU A 1 91 ? 12.842 5.173 -4.656 1.00 93.38 91 LEU A C 1
ATOM 711 O O . LEU A 1 91 ? 11.967 5.113 -3.795 1.00 93.38 91 LEU A O 1
ATOM 715 N N . VAL A 1 92 ? 13.423 4.077 -5.159 1.00 93.12 92 VAL A N 1
ATOM 716 C CA . VAL A 1 92 ? 13.098 2.720 -4.680 1.00 93.12 92 VAL A CA 1
ATOM 717 C C . VAL A 1 92 ? 13.458 2.558 -3.206 1.00 93.12 92 VAL A C 1
ATOM 719 O O . VAL A 1 92 ? 12.675 1.989 -2.448 1.00 93.12 92 VAL A O 1
ATOM 722 N N . VAL A 1 93 ? 14.608 3.078 -2.771 1.00 94.19 93 VAL A N 1
ATOM 723 C CA . VAL A 1 93 ? 15.025 3.024 -1.361 1.00 94.19 93 VAL A CA 1
ATOM 724 C C . VAL A 1 93 ? 14.048 3.797 -0.472 1.00 94.19 93 VAL A C 1
ATOM 726 O O . VAL A 1 93 ? 13.617 3.267 0.551 1.00 94.19 93 VAL A O 1
ATOM 729 N N . ILE A 1 94 ? 13.641 5.004 -0.878 1.00 95.50 94 ILE A N 1
ATOM 730 C CA . ILE A 1 94 ? 12.642 5.807 -0.153 1.00 95.50 94 ILE A CA 1
ATOM 731 C C . ILE A 1 94 ? 11.307 5.056 -0.063 1.00 95.50 94 ILE A C 1
ATOM 733 O O . ILE A 1 94 ? 10.750 4.925 1.027 1.00 95.50 94 ILE A O 1
ATOM 737 N N . ALA A 1 95 ? 10.822 4.508 -1.181 1.00 94.44 95 ALA A N 1
ATOM 738 C CA . ALA A 1 95 ? 9.590 3.724 -1.215 1.00 94.44 95 ALA A CA 1
ATOM 739 C C . ALA A 1 95 ? 9.675 2.505 -0.282 1.00 94.44 95 ALA A C 1
ATOM 741 O O . ALA A 1 95 ? 8.774 2.257 0.519 1.00 94.44 95 ALA A O 1
ATOM 742 N N . THR A 1 96 ? 10.793 1.779 -0.320 1.00 94.44 96 THR A N 1
ATOM 743 C CA . THR A 1 96 ? 11.025 0.597 0.521 1.00 94.44 96 THR A CA 1
ATOM 744 C C . THR A 1 96 ? 11.085 0.970 2.002 1.00 94.44 96 THR A C 1
ATOM 746 O O . THR A 1 96 ? 10.537 0.251 2.837 1.00 94.44 96 THR A O 1
ATOM 749 N N . PHE A 1 97 ? 11.681 2.115 2.346 1.00 95.88 97 PHE A N 1
ATOM 750 C CA . PHE A 1 97 ? 11.707 2.627 3.715 1.00 95.88 97 PHE A CA 1
ATOM 751 C C . PHE A 1 97 ? 10.294 2.932 4.233 1.00 95.88 97 PHE A C 1
ATOM 753 O O . PHE A 1 97 ? 9.909 2.447 5.298 1.00 95.88 97 PHE A O 1
ATOM 760 N N . CYS A 1 98 ? 9.480 3.652 3.453 1.00 95.12 98 CYS A N 1
ATOM 761 C CA . CYS A 1 98 ? 8.079 3.915 3.798 1.00 95.12 98 CYS A CA 1
ATOM 762 C C . CYS A 1 98 ? 7.258 2.620 3.912 1.00 95.12 98 CYS A C 1
ATOM 764 O O . CYS A 1 98 ? 6.447 2.476 4.827 1.00 95.12 98 CYS A O 1
ATOM 766 N N . ASN A 1 99 ? 7.487 1.655 3.020 1.00 94.62 99 ASN A N 1
ATOM 767 C CA . ASN A 1 99 ? 6.800 0.367 3.057 1.00 94.62 99 ASN A CA 1
ATOM 768 C C . ASN A 1 99 ? 7.214 -0.478 4.275 1.00 94.62 99 ASN A C 1
ATOM 770 O O . ASN A 1 99 ? 6.384 -1.148 4.881 1.00 94.62 99 ASN A O 1
ATOM 774 N N . THR A 1 100 ? 8.480 -0.391 4.689 1.00 95.31 100 THR A N 1
ATOM 775 C CA . THR A 1 100 ? 8.986 -1.039 5.908 1.00 95.31 100 THR A CA 1
ATOM 776 C C . THR A 1 100 ? 8.366 -0.424 7.158 1.00 95.31 100 THR A C 1
ATOM 778 O O . THR A 1 100 ? 7.957 -1.155 8.055 1.00 95.31 100 THR A O 1
ATOM 781 N N . TYR A 1 101 ? 8.225 0.905 7.206 1.00 94.50 101 TYR A N 1
ATOM 782 C CA . TYR A 1 101 ? 7.486 1.577 8.277 1.00 94.50 101 TYR A CA 1
ATOM 783 C C . TYR A 1 101 ? 6.047 1.043 8.395 1.00 94.50 101 TYR A C 1
ATOM 785 O O . TYR A 1 101 ? 5.628 0.652 9.487 1.00 94.50 101 TYR A O 1
ATOM 793 N N . ARG A 1 102 ? 5.320 0.939 7.271 1.00 92.31 102 ARG A N 1
ATOM 794 C CA . ARG A 1 102 ? 3.962 0.362 7.241 1.00 92.31 102 ARG A CA 1
ATOM 795 C C . ARG A 1 102 ? 3.943 -1.092 7.710 1.00 92.31 102 ARG A C 1
ATOM 797 O O . ARG A 1 102 ? 3.087 -1.450 8.510 1.00 92.31 102 ARG A O 1
ATOM 804 N N . LEU A 1 103 ? 4.902 -1.911 7.272 1.00 94.75 103 LEU A N 1
ATOM 805 C CA . LEU A 1 103 ? 5.022 -3.303 7.714 1.00 94.75 103 LEU A CA 1
ATOM 806 C C . LEU A 1 103 ? 5.198 -3.400 9.232 1.00 94.75 103 LEU A C 1
ATOM 808 O O . LEU A 1 103 ? 4.501 -4.175 9.878 1.00 94.75 103 LEU A O 1
ATOM 812 N N . VAL A 1 104 ? 6.105 -2.610 9.813 1.00 94.00 104 VAL A N 1
ATOM 813 C CA . VAL A 1 104 ? 6.333 -2.610 11.266 1.00 94.00 104 VAL A CA 1
ATOM 814 C C . VAL A 1 104 ? 5.060 -2.211 12.011 1.00 94.00 104 VAL A C 1
ATOM 816 O O . VAL A 1 104 ? 4.700 -2.871 12.984 1.00 94.00 104 VAL A O 1
ATOM 819 N N . ARG A 1 105 ? 4.349 -1.179 11.541 1.00 90.44 105 ARG A N 1
ATOM 820 C CA . ARG A 1 105 ? 3.061 -0.761 12.110 1.00 90.44 105 ARG A CA 1
ATOM 821 C C . ARG A 1 105 ? 2.034 -1.895 12.080 1.00 90.44 105 ARG A C 1
ATOM 823 O O . ARG A 1 105 ? 1.462 -2.208 13.121 1.00 90.44 105 ARG A O 1
ATOM 830 N N . GLU A 1 106 ? 1.841 -2.531 10.925 1.00 90.69 106 GLU A N 1
ATOM 831 C CA . GLU A 1 106 ? 0.897 -3.644 10.768 1.00 90.69 106 GLU A CA 1
ATOM 832 C C . GLU A 1 106 ? 1.259 -4.836 11.650 1.00 90.69 106 GLU A C 1
ATOM 834 O O . GLU A 1 106 ? 0.390 -5.412 12.294 1.00 90.69 106 GLU A O 1
ATOM 839 N N . VAL A 1 107 ? 2.545 -5.178 11.758 1.00 92.88 107 VAL A N 1
ATOM 840 C CA . VAL A 1 107 ? 3.005 -6.257 12.642 1.00 92.88 107 VAL A CA 1
ATOM 841 C C . VAL A 1 107 ? 2.713 -5.926 14.107 1.00 92.88 107 VAL A C 1
ATOM 843 O O . VAL A 1 107 ? 2.239 -6.785 14.848 1.00 92.88 107 VAL A O 1
ATOM 846 N N . LEU A 1 108 ? 2.951 -4.686 14.544 1.00 89.81 108 LEU A N 1
ATOM 847 C CA . LEU A 1 108 ? 2.631 -4.266 15.911 1.00 89.81 108 LEU A CA 1
ATOM 848 C C . LEU A 1 108 ? 1.121 -4.326 16.184 1.00 89.81 108 LEU A C 1
ATOM 850 O O . LEU A 1 108 ? 0.711 -4.801 17.247 1.00 89.81 108 LEU A O 1
ATOM 854 N N . GLN A 1 109 ? 0.298 -3.903 15.223 1.00 87.12 109 GLN A N 1
ATOM 855 C CA . GLN A 1 109 ? -1.159 -3.983 15.311 1.00 87.12 109 GLN A CA 1
ATOM 856 C C . GLN A 1 109 ? -1.645 -5.438 15.342 1.00 87.12 109 GLN A C 1
ATOM 858 O O . GLN A 1 109 ? -2.448 -5.793 16.204 1.00 87.12 109 GLN A O 1
ATOM 863 N N . ALA A 1 110 ? -1.098 -6.298 14.483 1.00 88.06 110 ALA A N 1
ATOM 864 C CA . ALA A 1 110 ? -1.376 -7.729 14.445 1.00 88.06 110 ALA A CA 1
ATOM 865 C C . ALA A 1 110 ? -1.061 -8.404 15.786 1.00 88.06 110 ALA A C 1
ATOM 867 O O . ALA A 1 110 ? -1.881 -9.150 16.320 1.00 88.06 110 ALA A O 1
ATOM 868 N N . VAL A 1 111 ? 0.104 -8.104 16.373 1.00 89.31 111 VAL A N 1
ATOM 869 C CA . VAL A 1 111 ? 0.516 -8.636 17.682 1.00 89.31 111 VAL A CA 1
ATOM 870 C C . VAL A 1 111 ? -0.421 -8.160 18.794 1.00 89.31 111 VAL A C 1
ATOM 872 O O . VAL A 1 111 ? -0.759 -8.942 19.685 1.00 89.31 111 VAL A O 1
ATOM 875 N N . ALA A 1 112 ? -0.854 -6.898 18.764 1.00 82.62 112 ALA A N 1
ATOM 876 C CA . ALA A 1 112 ? -1.811 -6.373 19.734 1.00 82.62 112 ALA A CA 1
ATOM 877 C C . ALA A 1 112 ? -3.183 -7.060 19.611 1.00 82.62 112 ALA A C 1
ATOM 879 O O . ALA A 1 112 ? -3.733 -7.502 20.618 1.00 82.62 112 ALA A O 1
ATOM 880 N N . MET A 1 113 ? -3.698 -7.219 18.389 1.00 82.94 113 MET A N 1
ATOM 881 C CA . MET A 1 113 ? -4.977 -7.888 18.120 1.00 82.94 113 MET A CA 1
ATOM 882 C C . MET A 1 113 ? -4.935 -9.379 18.461 1.00 82.94 113 MET A C 1
ATOM 884 O O . MET A 1 113 ? -5.878 -9.903 19.052 1.00 82.94 113 MET A O 1
ATOM 888 N N . TYR A 1 114 ? -3.813 -10.052 18.196 1.00 85.75 114 TYR A N 1
ATOM 889 C CA . TYR A 1 114 ? -3.600 -11.443 18.592 1.00 85.75 114 TYR A CA 1
ATOM 890 C C . TYR A 1 114 ? -3.691 -11.633 20.109 1.00 85.75 114 TYR A C 1
ATOM 892 O O . TYR A 1 114 ? -4.372 -12.543 20.578 1.00 85.75 114 TYR A O 1
ATOM 900 N N . LYS A 1 115 ? -3.084 -10.733 20.897 1.00 84.75 115 LYS A N 1
ATOM 901 C CA . LYS A 1 115 ? -3.191 -10.760 22.368 1.00 84.75 115 LYS A CA 1
ATOM 902 C C . LYS A 1 115 ? -4.622 -10.555 22.876 1.00 84.75 115 LYS A C 1
ATOM 904 O O . LYS A 1 115 ? -4.917 -10.955 23.997 1.00 84.75 115 LYS A O 1
ATOM 909 N N . MET A 1 116 ? -5.488 -9.935 22.076 1.00 81.12 116 MET A N 1
ATOM 910 C CA . MET A 1 116 ? -6.905 -9.721 22.383 1.00 81.12 116 MET A CA 1
ATOM 911 C C . MET A 1 116 ? -7.821 -10.806 21.798 1.00 81.12 116 MET A C 1
ATOM 913 O O . MET A 1 116 ? -9.032 -10.692 21.941 1.00 81.12 116 MET A O 1
ATOM 917 N N . HIS A 1 117 ? -7.266 -11.851 21.167 1.00 85.25 117 HIS A N 1
ATOM 918 C CA . HIS A 1 117 ? -8.012 -12.887 20.441 1.00 85.25 117 HIS A CA 1
ATOM 919 C C . HIS A 1 117 ? -8.871 -12.356 19.276 1.00 85.25 117 HIS A C 1
ATOM 921 O O . HIS A 1 117 ? -9.845 -12.996 18.903 1.00 85.25 117 HIS A O 1
ATOM 927 N N . LEU A 1 118 ? -8.481 -11.222 18.677 1.00 82.69 118 LEU A N 1
ATOM 928 C CA . LEU A 1 118 ? -9.173 -10.569 17.552 1.00 82.69 118 LEU A CA 1
ATOM 929 C C . LEU A 1 118 ? -8.367 -10.632 16.239 1.00 82.69 118 LEU A C 1
ATOM 931 O O . LEU A 1 118 ? -8.410 -9.734 15.395 1.00 82.69 118 LEU A O 1
ATOM 935 N N . PHE A 1 119 ? -7.510 -11.646 16.099 1.00 83.75 119 PHE A N 1
ATOM 936 C CA . PHE A 1 119 ? -6.591 -11.735 14.960 1.00 83.75 119 PHE A CA 1
ATOM 937 C C . PHE A 1 119 ? -7.317 -12.030 13.642 1.00 83.75 119 PHE A C 1
ATOM 939 O O . PHE A 1 119 ? -6.916 -11.518 12.599 1.00 83.75 119 PHE A O 1
ATOM 946 N N . GLU A 1 120 ? -8.388 -12.826 13.681 1.00 84.12 120 GLU A N 1
ATOM 947 C CA . GLU A 1 120 ? -9.173 -13.149 12.487 1.00 84.12 120 GLU A CA 1
ATOM 948 C C . GLU A 1 120 ? -9.903 -11.913 11.951 1.00 84.12 120 GLU A C 1
ATOM 950 O O . GLU A 1 120 ? -9.821 -11.635 10.752 1.00 84.12 120 GLU A O 1
ATOM 955 N N . GLU A 1 121 ? -10.530 -11.109 12.822 1.00 81.31 121 GLU A N 1
ATOM 956 C CA . GLU A 1 121 ? -11.145 -9.849 12.393 1.00 81.31 121 GLU A CA 1
ATOM 957 C C . GLU A 1 121 ? -10.091 -8.866 11.865 1.00 81.31 121 GLU A C 1
ATOM 959 O O . GLU A 1 121 ? -10.314 -8.209 10.843 1.00 81.31 121 GLU A O 1
ATOM 964 N N . TRP A 1 122 ? -8.916 -8.803 12.506 1.00 87.44 122 TRP A N 1
ATOM 965 C CA . TRP A 1 122 ? -7.800 -7.988 12.022 1.00 87.44 122 TRP A CA 1
ATOM 966 C C . TRP A 1 122 ? -7.363 -8.402 10.613 1.00 87.44 122 TRP A C 1
ATOM 968 O O . TRP A 1 122 ? -7.201 -7.533 9.756 1.00 87.44 122 TRP A O 1
ATOM 978 N N . LEU A 1 123 ? -7.213 -9.703 10.347 1.00 86.62 123 LEU A N 1
ATOM 979 C CA . LEU A 1 123 ? -6.763 -10.198 9.047 1.00 86.62 123 LEU A CA 1
ATOM 980 C C . LEU A 1 123 ? -7.743 -9.810 7.934 1.00 86.62 123 LEU A C 1
ATOM 982 O O . LEU A 1 123 ? -7.316 -9.343 6.881 1.00 86.62 123 LEU A O 1
ATOM 986 N N . ILE A 1 124 ? -9.049 -9.957 8.175 1.00 83.94 124 ILE A N 1
ATOM 987 C CA . ILE A 1 124 ? -10.093 -9.620 7.195 1.00 83.94 124 ILE A CA 1
ATOM 988 C C . ILE A 1 124 ? -10.088 -8.116 6.896 1.00 83.94 124 ILE A C 1
ATOM 990 O O . ILE A 1 124 ? -10.180 -7.716 5.735 1.00 83.94 124 ILE A O 1
ATOM 994 N N . GLN A 1 125 ? -9.950 -7.276 7.925 1.00 80.19 125 GLN A N 1
ATOM 995 C CA . GLN A 1 125 ? -9.982 -5.821 7.765 1.00 80.19 125 GLN A CA 1
ATOM 996 C C . GLN A 1 125 ? -8.702 -5.251 7.136 1.00 80.19 125 GLN A C 1
ATOM 998 O O . GLN A 1 125 ? -8.783 -4.290 6.373 1.00 80.19 125 GLN A O 1
ATOM 1003 N N . ASN A 1 126 ? -7.537 -5.849 7.410 1.00 86.56 126 ASN A N 1
ATOM 1004 C CA . ASN A 1 126 ? -6.228 -5.337 6.978 1.00 86.56 126 ASN A CA 1
ATOM 1005 C C . ASN A 1 126 ? -5.639 -6.118 5.787 1.00 86.56 126 ASN A C 1
ATOM 1007 O O . ASN A 1 126 ? -4.516 -5.853 5.361 1.00 86.56 126 ASN A O 1
ATOM 1011 N N . MET A 1 127 ? -6.398 -7.049 5.190 1.00 87.75 127 MET A N 1
ATOM 1012 C CA . MET A 1 127 ? -5.954 -7.856 4.043 1.00 87.75 127 MET A CA 1
ATOM 1013 C C . MET A 1 127 ? -5.451 -6.992 2.878 1.00 87.75 127 MET A C 1
ATOM 1015 O O . MET A 1 127 ? -4.454 -7.325 2.240 1.00 87.75 127 MET A O 1
ATOM 1019 N N . LEU A 1 128 ? -6.117 -5.865 2.611 1.00 89.19 128 LEU A N 1
ATOM 1020 C CA . LEU A 1 128 ? -5.719 -4.927 1.562 1.00 89.19 128 LEU A CA 1
ATOM 1021 C C . LEU A 1 128 ? -4.349 -4.292 1.850 1.00 89.19 128 LEU A C 1
ATOM 1023 O O . LEU A 1 128 ? -3.522 -4.191 0.943 1.00 89.19 128 LEU A O 1
ATOM 1027 N N . ASP A 1 129 ? -4.104 -3.880 3.095 1.00 89.38 129 ASP A N 1
ATOM 1028 C CA . ASP A 1 129 ? -2.828 -3.300 3.513 1.00 89.38 129 ASP A CA 1
ATOM 1029 C C . ASP A 1 129 ? -1.702 -4.326 3.418 1.00 89.38 129 ASP A C 1
ATOM 1031 O O . ASP A 1 129 ? -0.657 -4.029 2.839 1.00 89.38 129 ASP A O 1
ATOM 1035 N N . VAL A 1 130 ? -1.942 -5.557 3.877 1.00 92.19 130 VAL A N 1
ATOM 1036 C CA . VAL A 1 130 ? -0.987 -6.666 3.745 1.00 92.19 130 VAL A CA 1
ATOM 1037 C C . VAL A 1 130 ? -0.652 -6.916 2.273 1.00 92.19 130 VAL A C 1
ATOM 1039 O O . VAL A 1 130 ? 0.522 -6.926 1.906 1.00 92.19 130 VAL A O 1
ATOM 1042 N N . LEU A 1 131 ? -1.663 -7.036 1.406 1.00 93.62 131 LEU A N 1
ATOM 1043 C CA . LEU A 1 131 ? -1.461 -7.225 -0.034 1.00 93.62 131 LEU A CA 1
ATOM 1044 C C . LEU A 1 131 ? -0.687 -6.062 -0.664 1.00 93.62 131 LEU A C 1
ATOM 1046 O O . LEU A 1 131 ? 0.213 -6.294 -1.474 1.00 93.62 131 LEU A O 1
ATOM 1050 N N . SER A 1 132 ? -1.004 -4.819 -0.295 1.00 93.50 132 SER A N 1
ATOM 1051 C CA . SER A 1 132 ? -0.292 -3.636 -0.781 1.00 93.50 132 SER A CA 1
ATOM 1052 C C . SER A 1 132 ? 1.177 -3.655 -0.363 1.00 93.50 132 SER A C 1
ATOM 1054 O O . SER A 1 132 ? 2.049 -3.408 -1.197 1.00 93.50 132 SER A O 1
ATOM 1056 N N . ILE A 1 133 ? 1.461 -3.970 0.904 1.00 94.56 133 ILE A N 1
ATOM 1057 C CA . ILE A 1 133 ? 2.821 -4.033 1.447 1.00 94.56 133 ILE A CA 1
ATOM 1058 C C . ILE A 1 133 ? 3.622 -5.127 0.741 1.00 94.56 133 ILE A C 1
ATOM 1060 O O . ILE A 1 133 ? 4.730 -4.866 0.267 1.00 94.56 133 ILE A O 1
ATOM 1064 N N . THR A 1 134 ? 3.061 -6.333 0.618 1.00 94.88 134 THR A N 1
ATOM 1065 C CA . THR A 1 134 ? 3.713 -7.458 -0.062 1.00 94.88 134 THR A CA 1
ATOM 1066 C C . THR A 1 134 ? 3.993 -7.131 -1.524 1.00 94.88 134 THR A C 1
ATOM 1068 O O . THR A 1 134 ? 5.118 -7.307 -1.987 1.00 94.88 134 THR A O 1
ATOM 1071 N N . THR A 1 135 ? 3.010 -6.594 -2.248 1.00 93.88 135 THR A N 1
ATOM 1072 C CA . THR A 1 135 ? 3.170 -6.254 -3.670 1.00 93.88 135 THR A CA 1
ATOM 1073 C C . THR A 1 135 ? 4.244 -5.182 -3.873 1.00 93.88 135 THR A C 1
ATOM 1075 O O . THR A 1 135 ? 5.014 -5.260 -4.829 1.00 93.88 135 THR A O 1
ATOM 1078 N N . MET A 1 136 ? 4.357 -4.219 -2.953 1.00 93.50 136 MET A N 1
ATOM 1079 C CA . MET A 1 136 ? 5.410 -3.201 -2.987 1.00 93.50 136 MET A CA 1
ATOM 1080 C C . MET A 1 136 ? 6.811 -3.772 -2.762 1.00 93.50 136 MET A C 1
ATOM 1082 O O . MET A 1 136 ? 7.749 -3.348 -3.436 1.00 93.50 136 MET A O 1
ATOM 1086 N N . PHE A 1 137 ? 6.968 -4.759 -1.875 1.00 95.00 137 PHE A N 1
ATOM 1087 C CA . PHE A 1 137 ? 8.251 -5.451 -1.718 1.00 95.00 137 PHE A CA 1
ATOM 1088 C C . PHE A 1 137 ? 8.627 -6.246 -2.967 1.00 95.00 137 PHE A C 1
ATOM 1090 O O . PHE A 1 137 ? 9.759 -6.136 -3.434 1.00 95.00 137 PHE A O 1
ATOM 1097 N N . VAL A 1 138 ? 7.668 -6.967 -3.556 1.00 93.50 138 VAL A N 1
ATOM 1098 C CA . VAL A 1 138 ? 7.888 -7.692 -4.816 1.00 93.50 138 VAL A CA 1
ATOM 1099 C C . VAL A 1 138 ? 8.272 -6.719 -5.934 1.00 93.50 138 VAL A C 1
ATOM 1101 O O . VAL A 1 138 ? 9.203 -6.987 -6.687 1.00 93.50 138 VAL A O 1
ATOM 1104 N N . TRP A 1 139 ? 7.620 -5.556 -6.030 1.00 92.69 139 TRP A N 1
ATOM 1105 C CA . TRP A 1 139 ? 8.003 -4.516 -6.989 1.00 92.69 139 TRP A CA 1
ATOM 1106 C C . TRP A 1 139 ? 9.427 -3.997 -6.760 1.00 92.69 139 TRP A C 1
ATOM 1108 O O . TRP A 1 139 ? 10.180 -3.884 -7.726 1.00 92.69 139 TRP A O 1
ATOM 1118 N N . ALA A 1 140 ? 9.816 -3.708 -5.515 1.00 91.75 140 ALA A N 1
ATOM 1119 C CA . ALA A 1 140 ? 11.150 -3.200 -5.193 1.00 91.75 140 ALA A CA 1
ATOM 1120 C C . ALA A 1 140 ? 12.253 -4.225 -5.517 1.00 91.7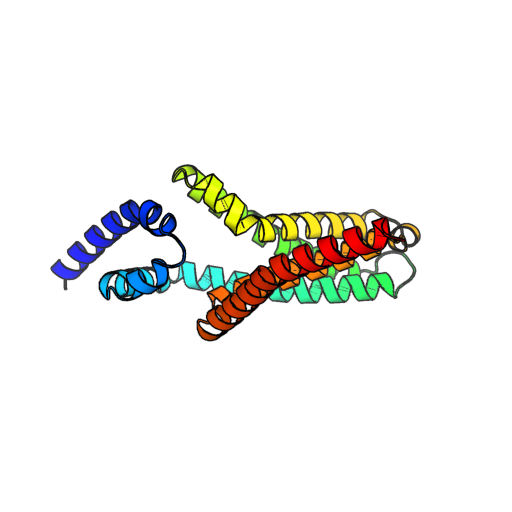5 140 ALA A C 1
ATOM 1122 O O . ALA A 1 140 ? 13.296 -3.873 -6.076 1.00 91.75 140 ALA A O 1
ATOM 1123 N N . GLU A 1 141 ? 12.003 -5.505 -5.237 1.00 90.75 141 GLU A N 1
ATOM 1124 C CA . GLU A 1 141 ? 12.889 -6.605 -5.623 1.00 90.75 141 GLU A CA 1
ATOM 1125 C C . GLU A 1 141 ? 12.994 -6.719 -7.150 1.00 90.75 141 GLU A C 1
ATOM 1127 O O . GLU A 1 141 ? 14.094 -6.770 -7.702 1.00 90.75 141 GLU A O 1
ATOM 1132 N N . PHE A 1 142 ? 11.860 -6.675 -7.858 1.00 88.31 142 PHE A N 1
ATOM 1133 C CA . PHE A 1 142 ? 11.851 -6.691 -9.320 1.00 88.31 142 PHE A CA 1
ATOM 1134 C C . PHE A 1 142 ? 12.5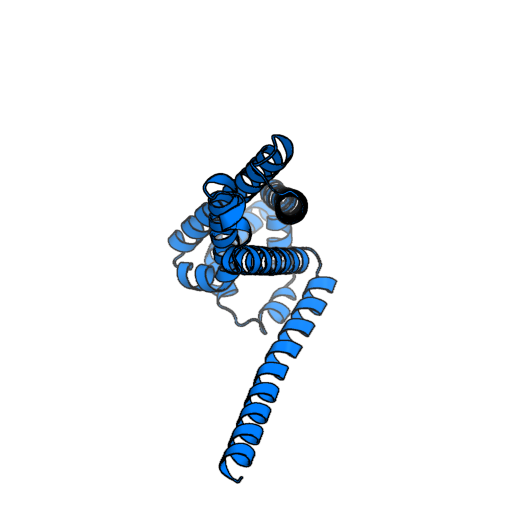99 -5.499 -9.921 1.00 88.31 142 PHE A C 1
ATOM 1136 O O . PHE A 1 142 ? 13.322 -5.641 -10.906 1.00 88.31 142 PHE A O 1
ATOM 1143 N N . ALA A 1 143 ? 12.442 -4.317 -9.328 1.00 85.88 143 ALA A N 1
ATOM 1144 C CA . ALA A 1 143 ? 13.102 -3.107 -9.782 1.00 85.88 143 ALA A CA 1
ATOM 1145 C C . ALA A 1 143 ? 14.629 -3.218 -9.670 1.00 85.88 143 ALA A C 1
ATOM 1147 O O . ALA A 1 143 ? 15.327 -2.818 -10.601 1.00 85.88 143 ALA A O 1
ATOM 1148 N N . THR A 1 144 ? 15.138 -3.784 -8.573 1.00 85.12 144 THR A N 1
ATOM 1149 C CA . THR A 1 144 ? 16.572 -3.798 -8.235 1.00 85.12 144 THR A CA 1
ATOM 1150 C C . THR A 1 144 ? 17.336 -4.997 -8.794 1.00 85.12 144 THR A C 1
ATOM 1152 O O . THR A 1 144 ? 18.470 -4.831 -9.242 1.00 85.12 144 THR A O 1
ATOM 1155 N N . THR A 1 145 ? 16.730 -6.185 -8.808 1.00 82.81 145 THR A N 1
ATOM 1156 C CA . THR A 1 145 ? 17.418 -7.435 -9.171 1.00 82.81 145 THR A CA 1
ATOM 1157 C C . THR A 1 145 ? 17.409 -7.708 -10.674 1.00 82.81 145 THR A C 1
ATOM 1159 O O . THR A 1 145 ? 18.359 -8.278 -11.210 1.00 82.81 145 THR A O 1
ATOM 1162 N N . TYR A 1 146 ? 16.349 -7.311 -11.378 1.00 78.94 146 TYR A N 1
ATOM 1163 C CA . TYR A 1 146 ? 16.145 -7.710 -12.770 1.00 78.94 146 TYR A CA 1
ATOM 1164 C C . TYR A 1 146 ? 16.795 -6.730 -13.755 1.00 78.94 146 TYR A C 1
ATOM 1166 O O . TYR A 1 146 ? 16.932 -5.529 -13.501 1.00 78.94 146 TYR A O 1
ATOM 1174 N N . THR A 1 147 ? 17.210 -7.236 -14.917 1.00 75.50 147 THR A N 1
ATOM 1175 C CA . THR A 1 147 ? 17.801 -6.406 -15.977 1.00 75.50 147 THR A CA 1
ATOM 1176 C C . THR A 1 147 ? 16.752 -5.510 -16.643 1.00 75.50 147 THR A C 1
ATOM 1178 O O . THR A 1 147 ? 15.542 -5.695 -16.486 1.00 75.50 147 THR A O 1
ATOM 1181 N N . SER A 1 148 ? 17.201 -4.524 -17.426 1.00 72.19 148 SER A N 1
ATOM 1182 C CA . SER A 1 148 ? 16.301 -3.648 -18.188 1.00 72.19 148 SER A CA 1
ATOM 1183 C C . SER A 1 148 ? 15.377 -4.416 -19.129 1.00 72.19 148 SER A C 1
ATOM 1185 O O . SER A 1 148 ? 14.222 -4.036 -19.278 1.00 72.19 148 SER A O 1
ATOM 1187 N N . GLU A 1 149 ? 15.856 -5.507 -19.728 1.00 71.19 149 GLU A N 1
ATOM 1188 C CA . GLU A 1 149 ? 15.061 -6.364 -20.615 1.00 71.19 149 GLU A CA 1
ATOM 1189 C C . GLU A 1 149 ? 13.957 -7.101 -19.849 1.00 71.19 149 GLU A C 1
ATOM 1191 O O . GLU A 1 149 ? 12.815 -7.177 -20.297 1.00 71.19 149 GLU A O 1
ATOM 1196 N N . GLN A 1 150 ? 14.254 -7.576 -18.640 1.00 74.31 150 GLN A N 1
ATOM 1197 C CA . GLN A 1 150 ? 13.277 -8.263 -17.796 1.00 74.31 150 GLN A CA 1
ATOM 1198 C C . GLN A 1 150 ? 12.202 -7.310 -17.246 1.00 74.31 150 GLN A C 1
ATOM 1200 O O . GLN A 1 150 ? 11.040 -7.701 -17.127 1.00 74.31 150 GLN A O 1
ATOM 1205 N N . ARG A 1 151 ? 12.537 -6.034 -17.002 1.00 73.19 151 ARG A N 1
ATOM 1206 C CA . ARG A 1 151 ? 11.551 -4.986 -16.667 1.00 73.19 151 ARG A CA 1
ATOM 1207 C C . ARG A 1 151 ? 10.610 -4.634 -17.829 1.00 73.19 151 ARG A C 1
ATOM 1209 O O . ARG A 1 151 ? 9.571 -4.017 -17.611 1.00 73.19 151 ARG A O 1
ATOM 1216 N N . GLN A 1 152 ? 10.910 -5.050 -19.059 1.00 71.19 152 GLN A N 1
ATOM 1217 C CA . GLN A 1 152 ? 10.006 -4.864 -20.202 1.00 71.19 152 GLN A CA 1
ATOM 1218 C C . GLN A 1 152 ? 8.969 -5.983 -20.341 1.00 71.19 152 GLN A C 1
ATOM 1220 O O . GLN A 1 152 ? 8.015 -5.843 -21.113 1.00 71.19 152 GLN A O 1
ATOM 1225 N N . LEU A 1 153 ? 9.113 -7.076 -19.586 1.00 79.81 153 LEU A N 1
ATOM 1226 C CA . LEU A 1 153 ? 8.158 -8.175 -19.612 1.00 79.81 153 LEU A CA 1
ATOM 1227 C C . LEU A 1 153 ? 6.771 -7.697 -19.171 1.00 79.81 153 LEU A C 1
ATOM 1229 O O . LEU A 1 153 ? 6.619 -6.879 -18.259 1.00 79.81 153 LEU A O 1
ATOM 1233 N N . LYS A 1 154 ? 5.733 -8.274 -19.789 1.00 83.81 154 LYS A N 1
ATOM 1234 C CA . LYS A 1 154 ? 4.328 -8.022 -19.423 1.00 83.81 154 LYS A CA 1
ATOM 1235 C C . LYS A 1 154 ? 4.096 -8.207 -17.920 1.00 83.81 154 LYS A C 1
ATOM 1237 O O . LYS A 1 154 ? 3.349 -7.437 -17.330 1.00 83.81 154 LYS A O 1
ATOM 1242 N N . THR A 1 155 ? 4.793 -9.161 -17.303 1.00 84.56 155 THR A N 1
ATOM 1243 C CA . THR A 1 155 ? 4.749 -9.439 -15.864 1.00 84.56 155 THR A CA 1
ATOM 1244 C C . THR A 1 155 ? 5.111 -8.222 -15.014 1.00 84.56 155 THR A C 1
ATOM 1246 O O . THR A 1 155 ? 4.381 -7.909 -14.079 1.00 84.56 155 THR A O 1
ATOM 1249 N N . TYR A 1 156 ? 6.174 -7.486 -15.361 1.00 84.81 156 TYR A N 1
ATOM 1250 C CA . TYR A 1 156 ? 6.566 -6.284 -14.619 1.00 84.81 156 TYR A CA 1
ATOM 1251 C C . TYR A 1 156 ? 5.509 -5.182 -14.744 1.00 84.81 156 TYR A C 1
ATOM 1253 O O . TYR A 1 156 ? 5.140 -4.555 -13.757 1.00 84.81 156 TYR A O 1
ATOM 1261 N N . ARG A 1 157 ? 4.948 -4.988 -15.944 1.00 85.69 157 ARG A N 1
ATOM 1262 C CA . ARG A 1 157 ? 3.877 -4.001 -16.161 1.00 85.69 157 ARG A CA 1
ATOM 1263 C C . ARG A 1 157 ? 2.616 -4.341 -15.367 1.00 85.69 157 ARG A C 1
ATOM 1265 O O . ARG A 1 157 ? 2.036 -3.454 -14.751 1.00 85.69 157 ARG A O 1
ATOM 1272 N N . ILE A 1 158 ? 2.219 -5.615 -15.345 1.00 89.38 158 ILE A N 1
ATOM 1273 C CA . ILE A 1 158 ? 1.087 -6.097 -14.538 1.00 89.38 158 ILE A CA 1
ATOM 1274 C C . ILE A 1 158 ? 1.356 -5.849 -13.052 1.00 89.38 158 ILE A C 1
ATOM 1276 O O . ILE A 1 158 ? 0.481 -5.340 -12.358 1.00 89.38 158 ILE A O 1
ATOM 1280 N N . LEU A 1 159 ? 2.569 -6.145 -12.578 1.00 91.00 159 LEU A N 1
ATOM 1281 C CA . LEU A 1 159 ? 2.972 -5.902 -11.195 1.00 91.00 159 LEU A CA 1
ATOM 1282 C C . LEU A 1 159 ? 2.905 -4.413 -10.830 1.00 91.00 159 LEU A C 1
ATOM 1284 O O . LEU A 1 159 ? 2.347 -4.073 -9.792 1.00 91.00 159 LEU A O 1
ATOM 1288 N N . VAL A 1 160 ? 3.412 -3.520 -11.687 1.00 89.56 160 VAL A N 1
ATOM 1289 C CA . VAL A 1 160 ? 3.333 -2.064 -11.479 1.00 89.56 160 VAL A CA 1
ATOM 1290 C C . VAL A 1 160 ? 1.878 -1.603 -11.410 1.00 89.56 160 VAL A C 1
ATOM 1292 O O . VAL A 1 160 ? 1.523 -0.853 -10.504 1.00 89.56 160 VAL A O 1
ATOM 1295 N N . VAL A 1 161 ? 1.013 -2.071 -12.314 1.00 90.31 161 VAL A N 1
ATOM 1296 C CA . VAL A 1 161 ? -0.419 -1.727 -12.296 1.00 90.31 161 VAL A CA 1
ATOM 1297 C C . VAL A 1 161 ? -1.091 -2.242 -11.021 1.00 90.31 161 VAL A C 1
ATOM 1299 O O . VAL A 1 161 ? -1.815 -1.489 -10.372 1.00 90.31 161 VAL A O 1
ATOM 1302 N N . ALA A 1 162 ? -0.813 -3.483 -10.618 1.00 90.88 162 ALA A N 1
ATOM 1303 C CA . ALA A 1 162 ? -1.355 -4.069 -9.395 1.00 90.88 162 ALA A CA 1
ATOM 1304 C C . ALA A 1 162 ? -0.894 -3.306 -8.140 1.00 90.88 162 ALA A C 1
ATOM 1306 O O . ALA A 1 162 ? -1.721 -2.940 -7.306 1.00 90.88 162 ALA A O 1
ATOM 1307 N N . ALA A 1 163 ? 0.401 -2.993 -8.036 1.00 91.31 163 ALA A N 1
ATOM 1308 C CA . ALA A 1 163 ? 0.971 -2.202 -6.946 1.00 91.31 163 ALA A CA 1
ATOM 1309 C C . ALA A 1 163 ? 0.367 -0.790 -6.884 1.00 91.31 163 ALA A C 1
ATOM 1311 O O . ALA A 1 163 ? 0.043 -0.297 -5.800 1.00 91.31 163 ALA A O 1
ATOM 1312 N N . THR A 1 164 ? 0.164 -0.161 -8.047 1.00 89.38 164 THR A N 1
ATOM 1313 C CA . THR A 1 164 ? -0.484 1.153 -8.170 1.00 89.38 164 THR A CA 1
ATOM 1314 C C . THR A 1 164 ? -1.913 1.091 -7.646 1.00 89.38 164 THR A C 1
ATOM 1316 O O . THR A 1 164 ? -2.287 1.875 -6.775 1.00 89.38 164 THR A O 1
ATOM 1319 N N . PHE A 1 165 ? -2.702 0.136 -8.141 1.00 89.50 165 PHE A N 1
ATOM 1320 C CA . PHE A 1 165 ? -4.095 -0.042 -7.747 1.00 89.50 165 PHE A CA 1
ATOM 1321 C C . PHE A 1 165 ? -4.226 -0.283 -6.240 1.00 89.50 165 PHE A C 1
ATOM 1323 O O . PHE A 1 165 ? -4.963 0.435 -5.569 1.00 89.50 165 PHE A O 1
ATOM 1330 N N . LEU A 1 166 ? -3.461 -1.231 -5.689 1.00 91.88 166 LEU A N 1
ATOM 1331 C CA . LEU A 1 166 ? -3.485 -1.537 -4.258 1.00 91.88 166 LEU A CA 1
ATOM 1332 C C . LEU A 1 166 ? -3.095 -0.320 -3.407 1.00 91.88 166 LEU A C 1
ATOM 1334 O O . LEU A 1 166 ? -3.771 -0.016 -2.427 1.00 91.88 166 LEU A O 1
ATOM 1338 N N . SER A 1 167 ? -2.078 0.440 -3.817 1.00 86.94 167 SER A N 1
ATOM 1339 C CA . SER A 1 167 ? -1.652 1.641 -3.086 1.00 86.94 167 SER A CA 1
ATOM 1340 C C . SER A 1 167 ? -2.727 2.720 -3.054 1.00 86.94 167 SER A C 1
ATOM 1342 O O . SER A 1 167 ? -3.000 3.293 -1.996 1.00 86.94 167 SER A O 1
ATOM 1344 N N . TRP A 1 168 ? -3.389 2.960 -4.187 1.00 87.25 168 TRP A N 1
ATOM 1345 C CA . TRP A 1 168 ? -4.524 3.877 -4.252 1.00 87.25 168 TRP A CA 1
ATOM 1346 C C . TRP A 1 168 ? -5.689 3.406 -3.388 1.00 87.25 168 TRP A C 1
ATOM 1348 O O . TRP A 1 168 ? -6.238 4.207 -2.634 1.00 87.25 168 TRP A O 1
ATOM 1358 N N . MET A 1 169 ? -6.018 2.114 -3.420 1.00 87.19 169 MET A N 1
ATOM 1359 C CA . MET A 1 169 ? -7.064 1.555 -2.563 1.00 87.19 169 MET A CA 1
ATOM 1360 C C . MET A 1 169 ? -6.738 1.741 -1.075 1.00 87.19 169 MET A C 1
ATOM 1362 O O . MET A 1 169 ? -7.606 2.178 -0.320 1.00 87.19 169 MET A O 1
ATOM 1366 N N . THR A 1 170 ? -5.490 1.505 -0.648 1.00 86.25 170 THR A N 1
ATOM 1367 C CA . THR A 1 170 ? -5.089 1.747 0.755 1.00 86.25 170 THR A CA 1
ATOM 1368 C C . THR A 1 170 ? -5.164 3.224 1.136 1.00 86.25 170 THR A C 1
ATOM 1370 O O . THR A 1 170 ? -5.603 3.563 2.231 1.00 86.25 170 THR A O 1
ATOM 1373 N N . THR A 1 171 ? -4.840 4.128 0.209 1.00 84.44 171 THR A N 1
ATOM 1374 C CA . THR A 1 171 ? -4.952 5.574 0.445 1.00 84.44 171 THR A CA 1
ATOM 1375 C C . THR A 1 171 ? -6.412 6.008 0.556 1.00 84.44 171 THR A C 1
ATOM 1377 O O . THR A 1 171 ? -6.754 6.778 1.447 1.00 84.44 171 THR A O 1
ATOM 1380 N N . ILE A 1 172 ? -7.307 5.476 -0.279 1.00 81.88 172 ILE A N 1
ATOM 1381 C CA . ILE A 1 172 ? -8.752 5.733 -0.176 1.00 81.88 172 ILE A CA 1
ATOM 1382 C C . ILE A 1 172 ? -9.291 5.255 1.178 1.00 81.88 172 ILE A C 1
ATOM 1384 O O . ILE A 1 172 ? -10.058 5.978 1.818 1.00 81.88 172 ILE A O 1
ATOM 1388 N N . MET A 1 173 ? -8.864 4.076 1.643 1.00 78.50 173 MET A N 1
ATOM 1389 C CA . MET A 1 173 ? -9.236 3.568 2.968 1.00 78.50 173 MET A CA 1
ATOM 1390 C C . MET A 1 173 ? -8.716 4.467 4.095 1.00 78.50 173 MET A C 1
ATOM 1392 O O . MET A 1 173 ? -9.468 4.773 5.019 1.00 78.50 173 MET A O 1
ATOM 1396 N N . LEU A 1 174 ? -7.486 4.979 3.987 1.00 77.62 174 LEU A N 1
ATOM 1397 C CA . LEU A 1 174 ? -6.941 5.947 4.940 1.00 77.62 174 LEU A CA 1
ATOM 1398 C C . LEU A 1 174 ? -7.774 7.240 4.970 1.00 77.62 174 LEU A C 1
ATOM 1400 O O . LEU A 1 174 ? -8.147 7.718 6.039 1.00 77.62 174 LEU A O 1
ATOM 1404 N N . VAL A 1 175 ? -8.134 7.792 3.806 1.00 74.12 175 VAL A N 1
ATOM 1405 C CA . VAL A 1 175 ? -8.948 9.019 3.728 1.00 74.12 175 VAL A CA 1
ATOM 1406 C C . VAL A 1 175 ? -10.362 8.793 4.281 1.00 74.12 175 VAL A C 1
ATOM 1408 O O . VAL A 1 175 ? -10.908 9.684 4.937 1.00 74.12 175 VAL A O 1
ATOM 1411 N N . ARG A 1 176 ? -10.939 7.595 4.101 1.00 69.00 176 ARG A N 1
ATOM 1412 C CA . ARG A 1 176 ? -12.204 7.197 4.744 1.00 69.00 176 ARG A CA 1
ATOM 1413 C C . ARG A 1 176 ? -12.125 7.287 6.271 1.00 69.00 176 ARG A C 1
ATOM 1415 O O . ARG A 1 176 ? -13.104 7.692 6.885 1.00 69.00 176 ARG A O 1
ATOM 1422 N N . VAL A 1 177 ? -10.994 6.949 6.887 1.00 66.19 177 VAL A N 1
ATOM 1423 C CA . VAL A 1 177 ? -10.821 7.063 8.348 1.00 66.19 177 VAL A CA 1
ATOM 1424 C C . VAL A 1 177 ? -10.726 8.529 8.794 1.00 66.19 177 VAL A C 1
ATOM 1426 O O . VAL A 1 177 ? -11.208 8.883 9.868 1.00 66.19 177 VAL A O 1
ATOM 1429 N N . LEU A 1 178 ? -10.149 9.400 7.962 1.00 66.00 178 LEU A N 1
ATOM 1430 C CA . LEU A 1 178 ? -9.856 10.794 8.315 1.00 66.00 178 LEU A CA 1
ATOM 1431 C C . LEU A 1 178 ? -11.046 11.747 8.185 1.00 66.00 178 LEU A C 1
ATOM 1433 O O . LEU A 1 178 ? -11.141 12.717 8.937 1.00 66.00 178 LEU A O 1
ATOM 1437 N N . ASN A 1 179 ? -11.939 11.519 7.223 1.00 65.75 179 ASN A N 1
ATOM 1438 C CA . ASN A 1 179 ? -13.030 12.446 6.936 1.00 65.75 179 ASN A CA 1
ATOM 1439 C C . ASN A 1 179 ? -14.373 11.716 6.905 1.00 65.75 179 ASN A C 1
ATOM 1441 O O . ASN A 1 179 ? -14.626 10.929 6.000 1.00 65.75 179 ASN A O 1
ATOM 1445 N N . LYS A 1 180 ? -15.281 12.049 7.835 1.00 55.22 180 LYS A N 1
ATOM 1446 C CA . LYS A 1 180 ? -16.643 11.484 7.884 1.00 55.22 180 LYS A CA 1
ATOM 1447 C C . LYS A 1 180 ? -17.421 11.658 6.577 1.00 55.22 180 LYS A C 1
ATOM 1449 O O . LYS A 1 180 ? -18.125 10.742 6.171 1.00 55.22 180 LYS A O 1
ATOM 1454 N N . GLN A 1 181 ? -17.292 12.800 5.901 1.00 50.16 181 GLN A N 1
ATOM 1455 C CA . GLN A 1 181 ? -17.968 13.024 4.617 1.00 50.16 181 GLN A CA 1
ATOM 1456 C C . GLN A 1 181 ? -17.392 12.120 3.522 1.00 50.16 181 GLN A C 1
ATOM 1458 O O . GLN A 1 181 ? -18.133 11.562 2.716 1.00 50.16 181 GLN A O 1
ATOM 1463 N N . PHE A 1 182 ? -16.075 11.909 3.537 1.00 55.25 182 PHE A N 1
ATOM 1464 C CA . PHE A 1 182 ? -15.420 10.976 2.625 1.00 55.25 182 PHE A CA 1
ATOM 1465 C C . PHE A 1 182 ? -15.731 9.518 2.984 1.00 55.25 182 PHE A C 1
ATOM 1467 O O . PHE A 1 182 ? -15.884 8.689 2.097 1.00 55.25 182 PHE A O 1
ATOM 1474 N N . ALA A 1 183 ? -15.909 9.204 4.269 1.00 54.97 183 ALA A N 1
ATOM 1475 C CA . ALA A 1 183 ? -16.327 7.891 4.734 1.00 54.97 183 ALA A CA 1
ATOM 1476 C C . ALA A 1 183 ? -17.711 7.516 4.206 1.00 54.97 183 ALA A C 1
ATOM 1478 O O . ALA A 1 183 ? -17.889 6.403 3.720 1.00 54.97 183 ALA A O 1
ATOM 1479 N N . LEU A 1 184 ? -18.658 8.458 4.251 1.00 54.22 184 LEU A N 1
ATOM 1480 C CA . LEU A 1 184 ? -19.993 8.293 3.677 1.00 54.22 184 LEU A CA 1
ATOM 1481 C C . LEU A 1 184 ? -19.926 8.102 2.157 1.00 54.22 184 LEU A C 1
ATOM 1483 O O . LEU A 1 184 ? -20.575 7.204 1.629 1.00 54.22 184 LEU A O 1
ATOM 1487 N N . PHE A 1 185 ? -19.095 8.881 1.460 1.00 57.41 185 PHE A N 1
ATOM 1488 C CA . PHE A 1 185 ? -18.887 8.727 0.018 1.00 57.41 185 PHE A CA 1
ATOM 1489 C C . PHE A 1 185 ? -18.271 7.367 -0.352 1.00 57.41 185 PHE A C 1
ATOM 1491 O O . PHE A 1 185 ? -18.769 6.685 -1.244 1.00 57.41 185 PHE A O 1
ATOM 1498 N N . VAL A 1 186 ? -17.226 6.929 0.356 1.00 62.53 186 VAL A N 1
ATOM 1499 C CA . VAL A 1 186 ? -16.591 5.622 0.127 1.00 62.53 186 VAL A CA 1
ATOM 1500 C C . VAL A 1 186 ? -17.545 4.482 0.482 1.00 62.53 186 VAL A C 1
ATOM 1502 O O . VAL A 1 186 ? -17.608 3.504 -0.255 1.00 62.53 186 VAL A O 1
ATOM 1505 N N . MET A 1 187 ? -18.329 4.599 1.559 1.00 65.12 187 MET A N 1
ATOM 1506 C CA . MET A 1 187 ? -19.368 3.613 1.876 1.00 65.12 187 MET A CA 1
ATOM 1507 C C . MET A 1 187 ? -20.447 3.552 0.793 1.00 65.12 187 MET A C 1
ATOM 1509 O O . MET A 1 187 ? -20.850 2.455 0.412 1.00 65.12 187 MET A O 1
ATOM 1513 N N . ALA A 1 188 ? -20.859 4.694 0.238 1.00 63.62 188 ALA A N 1
ATOM 1514 C CA . ALA A 1 188 ? -21.778 4.732 -0.894 1.00 63.62 188 ALA A CA 1
ATOM 1515 C C . ALA A 1 188 ? -21.179 4.053 -2.138 1.00 63.62 188 ALA A C 1
ATOM 15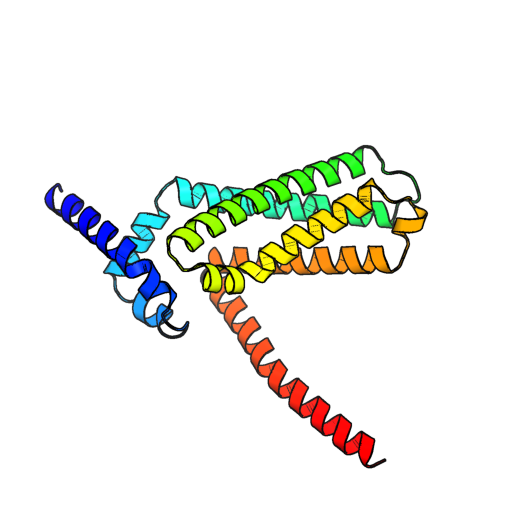17 O O . ALA A 1 188 ? -21.852 3.239 -2.764 1.00 63.62 188 ALA A O 1
ATOM 1518 N N . LEU A 1 189 ? -19.905 4.307 -2.463 1.00 69.88 189 LEU A N 1
ATOM 1519 C CA . LEU A 1 189 ? -19.209 3.625 -3.562 1.00 69.88 189 LEU A CA 1
ATOM 1520 C C . LEU A 1 189 ? -19.109 2.111 -3.347 1.00 69.88 189 LEU A C 1
ATOM 1522 O O . LEU A 1 189 ? -19.384 1.349 -4.269 1.00 69.88 189 LEU A O 1
ATOM 1526 N N . LEU A 1 190 ? -18.745 1.662 -2.143 1.00 72.25 190 LEU A N 1
ATOM 1527 C CA . LEU A 1 190 ? -18.678 0.234 -1.818 1.00 72.25 190 LEU A CA 1
ATOM 1528 C C . LEU A 1 190 ? -20.050 -0.432 -1.933 1.00 72.25 190 LEU A C 1
ATOM 1530 O O . LEU A 1 190 ? -20.135 -1.540 -2.453 1.00 72.25 190 LEU A O 1
ATOM 1534 N N . LYS A 1 191 ? -21.118 0.260 -1.520 1.00 70.62 191 LYS A N 1
ATOM 1535 C CA . LYS A 1 191 ? -22.493 -0.218 -1.679 1.00 70.62 191 LYS A CA 1
ATOM 1536 C C . LYS A 1 191 ? -22.891 -0.331 -3.150 1.00 70.62 191 LYS A C 1
ATOM 1538 O O . LYS A 1 191 ? -23.432 -1.352 -3.547 1.00 70.62 191 LYS A O 1
ATOM 1543 N N . ILE A 1 192 ? -22.523 0.649 -3.978 1.00 74.62 192 ILE A N 1
ATOM 1544 C CA . ILE A 1 192 ? -22.722 0.575 -5.434 1.00 74.62 192 ILE A CA 1
ATOM 1545 C C . ILE A 1 192 ? -21.970 -0.623 -6.029 1.00 74.62 192 ILE A C 1
ATOM 1547 O O . ILE A 1 192 ? -22.531 -1.330 -6.857 1.00 74.62 192 ILE A O 1
ATOM 1551 N N . ILE A 1 193 ? -20.722 -0.877 -5.621 1.00 74.06 193 ILE A N 1
ATOM 1552 C CA . ILE A 1 193 ? -19.943 -2.037 -6.093 1.00 74.06 193 ILE A CA 1
ATOM 1553 C C . ILE A 1 193 ? -20.591 -3.349 -5.642 1.00 74.06 193 ILE A C 1
ATOM 1555 O O . ILE A 1 193 ? -20.662 -4.304 -6.416 1.00 74.06 193 ILE A O 1
ATOM 1559 N N . GLU A 1 194 ? -21.068 -3.404 -4.400 1.00 75.81 194 GLU A N 1
ATOM 1560 C CA . GLU A 1 194 ? -21.789 -4.558 -3.882 1.00 75.81 194 GLU A CA 1
ATOM 1561 C C . GLU A 1 194 ? -23.074 -4.822 -4.672 1.00 75.81 194 GLU A C 1
ATOM 1563 O O . GLU A 1 194 ? -23.308 -5.956 -5.082 1.00 75.81 194 GLU A O 1
ATOM 1568 N N . ASP A 1 195 ? -23.858 -3.790 -4.961 1.00 74.31 195 ASP A N 1
ATOM 1569 C CA . ASP A 1 195 ? -25.068 -3.910 -5.773 1.00 74.31 195 ASP A CA 1
ATOM 1570 C C . ASP A 1 195 ? -24.725 -4.312 -7.220 1.00 74.31 195 ASP A C 1
ATOM 1572 O O . ASP A 1 195 ? -25.375 -5.175 -7.823 1.00 74.31 195 ASP A O 1
ATOM 1576 N N . LEU A 1 196 ? -23.630 -3.767 -7.760 1.00 81.44 196 LEU A N 1
ATOM 1577 C CA . LEU A 1 196 ? -23.120 -4.095 -9.088 1.00 81.44 196 LEU A CA 1
ATOM 1578 C C . LEU A 1 196 ? -22.685 -5.564 -9.192 1.00 81.44 196 LEU A C 1
ATOM 1580 O O . LEU A 1 196 ? -22.840 -6.152 -10.260 1.00 81.44 196 LEU A O 1
ATOM 1584 N N . LYS A 1 197 ? -22.194 -6.187 -8.108 1.00 78.00 197 LYS A N 1
ATOM 1585 C CA . LYS A 1 197 ? -21.796 -7.609 -8.099 1.00 78.00 197 LYS A CA 1
ATOM 1586 C C . LYS A 1 197 ? -22.979 -8.519 -8.442 1.00 78.00 197 LYS A C 1
ATOM 1588 O O . LYS A 1 197 ? -22.837 -9.450 -9.233 1.00 78.00 197 LYS A O 1
ATOM 1593 N N . TYR A 1 198 ? -24.155 -8.219 -7.890 1.00 79.38 198 TYR A N 1
ATOM 1594 C CA . TYR A 1 198 ? -25.372 -8.989 -8.134 1.00 79.38 198 TYR A CA 1
ATOM 1595 C C . TYR A 1 198 ? -25.875 -8.761 -9.558 1.00 79.38 198 TYR A C 1
ATOM 1597 O O . TYR A 1 198 ? -26.256 -9.713 -10.238 1.00 79.38 198 TYR A O 1
ATOM 1605 N N . PHE A 1 199 ? -25.799 -7.520 -10.042 1.00 80.12 199 PHE A N 1
ATOM 1606 C CA . PHE A 1 199 ? -26.124 -7.198 -11.429 1.00 80.12 199 PHE A CA 1
ATOM 1607 C C . PHE A 1 199 ? -25.213 -7.935 -12.426 1.00 80.12 199 PHE A C 1
ATOM 1609 O O . PHE A 1 199 ? -25.705 -8.551 -13.370 1.00 80.12 199 PHE A O 1
ATOM 1616 N N . LEU A 1 200 ? -23.897 -7.937 -12.192 1.00 86.19 200 LEU A N 1
ATOM 1617 C CA . LEU A 1 200 ? -22.913 -8.659 -13.008 1.00 86.19 200 LEU A CA 1
ATOM 1618 C C . LEU A 1 200 ? -23.184 -10.164 -13.033 1.00 86.19 200 LEU A C 1
ATOM 1620 O O . LEU A 1 200 ? -23.112 -10.779 -14.093 1.00 86.19 200 LEU A O 1
ATOM 1624 N N . PHE A 1 201 ? -23.534 -10.754 -11.889 1.00 88.00 201 PHE A N 1
ATOM 1625 C CA . PHE A 1 201 ? -23.879 -12.171 -11.806 1.00 88.00 201 PHE A CA 1
ATOM 1626 C C . PHE A 1 201 ? -25.106 -12.518 -12.660 1.00 88.00 201 PHE A C 1
ATOM 1628 O O . PHE A 1 201 ? -25.075 -13.475 -13.435 1.00 88.00 201 PHE A O 1
ATOM 1635 N N . VAL A 1 202 ? -26.163 -11.704 -12.576 1.00 86.75 202 VAL A N 1
ATOM 1636 C CA . VAL A 1 202 ? -27.363 -11.864 -13.409 1.00 86.75 202 VAL A CA 1
ATOM 1637 C C . VAL A 1 202 ? -27.023 -11.699 -14.891 1.00 86.75 202 VAL A C 1
ATOM 1639 O O . VAL A 1 202 ? -27.452 -12.510 -15.709 1.00 86.75 202 VAL A O 1
ATOM 1642 N N . LEU A 1 203 ? -26.210 -10.702 -15.247 1.00 88.62 203 LEU A N 1
ATOM 1643 C CA . LEU A 1 203 ? -25.782 -10.472 -16.626 1.00 88.62 203 LEU A CA 1
ATOM 1644 C C . LEU A 1 203 ? -24.997 -11.665 -17.194 1.00 88.62 203 LEU A C 1
ATOM 1646 O O . LEU A 1 203 ? -25.261 -12.085 -18.319 1.00 88.62 203 LEU A O 1
ATOM 1650 N N . ILE A 1 204 ? -24.075 -12.240 -16.415 1.00 90.31 204 ILE A N 1
ATOM 1651 C CA . ILE A 1 204 ? -23.320 -13.440 -16.803 1.00 90.31 204 ILE A CA 1
ATOM 1652 C C . ILE A 1 204 ? -24.266 -14.628 -17.008 1.00 90.31 204 ILE A C 1
ATOM 1654 O O . ILE A 1 204 ? -24.147 -15.323 -18.014 1.00 90.31 204 ILE A O 1
ATOM 1658 N N . LEU A 1 205 ? -25.235 -14.843 -16.111 1.00 88.25 205 LEU A N 1
ATOM 1659 C CA . LEU A 1 205 ? -26.249 -15.891 -16.275 1.00 88.25 205 LEU A CA 1
ATOM 1660 C C . LEU A 1 205 ? -27.050 -15.719 -17.570 1.00 88.25 205 LEU A C 1
ATOM 1662 O O . LEU A 1 205 ? -27.229 -16.687 -18.305 1.00 88.25 205 LEU A O 1
ATOM 1666 N N . PHE A 1 206 ? -27.482 -14.495 -17.882 1.00 87.81 206 PHE A N 1
ATOM 1667 C CA . PHE A 1 206 ? -28.166 -14.196 -19.140 1.00 87.81 206 PHE A CA 1
ATOM 1668 C C . PHE A 1 206 ? -27.276 -14.475 -20.356 1.00 87.81 206 PHE A C 1
ATOM 1670 O O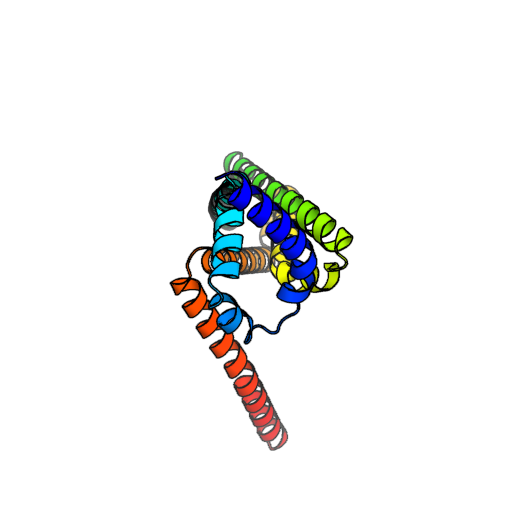 . PHE A 1 206 ? -27.725 -15.134 -21.293 1.00 87.81 206 PHE A O 1
ATOM 1677 N N . MET A 1 207 ? -26.014 -14.034 -20.341 1.00 89.88 207 MET A N 1
ATOM 1678 C CA . MET A 1 207 ? -25.067 -14.316 -21.426 1.00 89.88 207 MET A CA 1
ATOM 1679 C C . MET A 1 207 ? -24.837 -15.819 -21.617 1.00 89.88 207 MET A C 1
ATOM 1681 O O . MET A 1 207 ? -24.791 -16.276 -22.753 1.00 89.88 207 MET A O 1
ATOM 1685 N N . LEU A 1 208 ? -24.741 -16.595 -20.534 1.00 89.06 208 LEU A N 1
ATOM 1686 C CA . LEU A 1 208 ? -24.594 -18.052 -20.597 1.00 89.06 208 LEU A CA 1
ATOM 1687 C C . LEU A 1 208 ? -25.857 -18.743 -21.124 1.00 89.06 208 LEU A C 1
ATOM 1689 O O . LEU A 1 208 ? -25.748 -19.699 -21.886 1.00 89.06 208 LEU A O 1
ATOM 1693 N N . MET A 1 209 ? -27.051 -18.270 -20.752 1.00 86.94 209 MET A N 1
ATOM 1694 C CA . MET A 1 209 ? -28.311 -18.805 -21.283 1.00 86.94 209 MET A CA 1
ATOM 1695 C C . MET A 1 209 ? -28.437 -18.565 -22.787 1.00 86.94 209 MET A C 1
ATOM 1697 O O . MET A 1 209 ? -28.736 -19.499 -23.524 1.00 86.94 209 MET A O 1
ATOM 1701 N N . PHE A 1 210 ? -28.175 -17.340 -23.251 1.00 84.31 210 PHE A N 1
ATOM 1702 C CA . PHE A 1 210 ? -28.214 -17.029 -24.680 1.00 84.31 210 PHE A CA 1
ATOM 1703 C C . PHE A 1 210 ? -27.070 -17.698 -25.448 1.00 84.31 210 PHE A C 1
ATOM 1705 O O . PHE A 1 210 ? -27.296 -18.195 -26.543 1.00 84.31 210 PHE A O 1
ATOM 1712 N N . GLY A 1 211 ? -25.871 -17.775 -24.868 1.00 78.75 211 GLY A N 1
ATOM 1713 C CA . GLY A 1 211 ? -24.719 -18.442 -25.475 1.00 78.75 211 GLY A CA 1
ATOM 1714 C C . GLY A 1 211 ? -24.833 -19.967 -25.562 1.00 78.75 211 GLY A C 1
ATOM 1715 O O . GLY A 1 211 ? -24.136 -20.558 -26.369 1.00 78.75 211 GLY A O 1
ATOM 1716 N N . ASN A 1 212 ? -25.693 -20.606 -24.760 1.00 71.38 212 ASN A N 1
ATOM 1717 C CA . ASN A 1 212 ? -26.029 -22.031 -24.901 1.00 71.38 212 ASN A CA 1
ATOM 1718 C C . ASN A 1 212 ? -27.229 -22.282 -25.831 1.00 71.38 212 ASN A C 1
ATOM 1720 O O . ASN A 1 212 ? -27.476 -23.426 -26.207 1.00 71.38 212 ASN A O 1
ATOM 1724 N N . ALA A 1 213 ? -28.018 -21.251 -26.141 1.00 68.75 213 ALA A N 1
ATOM 1725 C CA . ALA A 1 213 ? -29.206 -21.365 -26.986 1.00 68.75 213 ALA A CA 1
ATOM 1726 C C . ALA A 1 213 ? -28.909 -21.168 -28.486 1.00 68.75 213 ALA A C 1
ATOM 1728 O O . ALA A 1 213 ? -29.775 -21.467 -29.309 1.00 68.75 213 ALA A O 1
ATOM 1729 N N . PHE A 1 214 ? -27.713 -20.681 -28.829 1.00 50.09 214 PHE A N 1
ATOM 1730 C CA . PHE A 1 214 ? -27.202 -20.472 -30.188 1.00 50.09 214 PHE A CA 1
ATOM 1731 C C . PHE A 1 214 ? -25.874 -21.205 -30.375 1.00 50.09 214 PHE A C 1
ATOM 1733 O O . PHE A 1 214 ? -25.583 -21.576 -31.534 1.00 50.09 214 PHE A O 1
#

Foldseek 3Di:
DVVVVVVLVVVLVVCVVCVVVLLPDPPVCVVVVCPPVSVVVNVVVVCPPPVNVVVLVLLLVLLVLLLVLLVVLLVCLVVDQWADDPSSLVSLVSNLVSLVVLVVVLVVVLVVCVVVVNNVVSCVVCVLVVQLSVLSVVLSCCNHPDTSVSCPDPVVVVSSVSNNVSSVVVVLVSVLVVDVVSVVVVVVVVVVVVVVVVVVVVVVVVCVVVVVVD

Organism: NCBI:txid3111310